Protein 9RGY (pdb70)

Structure (mmCIF, N/CA/C/O backbone):
data_9RGY
#
_entry.id   9RGY
#
_cell.length_a   107.409
_cell.length_b   37.120
_cell.length_c   63.433
_cell.angle_alpha   90.000
_cell.angle_beta   112.620
_cell.angle_gamma   90.000
#
_symmetry.space_group_name_H-M   'C 1 2 1'
#
loop_
_entity.id
_entity.type
_entity.pdbx_description
1 polymer sc-apCC3-CW-0NTT
2 water water
#
loop_
_atom_site.group_PDB
_atom_site.id
_atom_site.type_symbol
_atom_site.label_atom_id
_atom_site.label_alt_id
_atom_site.label_comp_id
_atom_site.label_asym_id
_atom_site.label_entity_id
_atom_site.label_seq_id
_atom_site.pdbx_PDB_ins_code
_atom_site.Cartn_x
_atom_site.Cartn_y
_atom_site.Cartn_z
_atom_site.occupancy
_atom_site.B_iso_or_equiv
_atom_site.auth_seq_id
_atom_site.auth_comp_id
_atom_site.auth_asym_id
_atom_site.auth_atom_id
_atom_site.pdbx_PDB_model_num
ATOM 1 N N . SER A 1 19 ? 20.99000 -4.79100 -9.03900 1.000 26.68785 19 SER A N 1
ATOM 2 C CA . SER A 1 19 ? 20.82600 -3.69600 -8.08700 1.000 20.10207 19 SER A CA 1
ATOM 3 C C . SER A 1 19 ? 19.35500 -3.53500 -7.71900 1.000 16.06496 19 SER A C 1
ATOM 4 O O . SER A 1 19 ? 19.01800 -3.24600 -6.57900 1.000 27.19499 19 SER A O 1
ATOM 11 N N . HIS A 1 20 ? 18.47300 -3.70900 -8.70100 1.000 26.04494 20 HIS A N 1
ATOM 12 C CA . HIS A 1 20 ? 17.04600 -3.55800 -8.44000 1.000 26.95186 20 HIS A CA 1
ATOM 13 C C . HIS A 1 20 ? 16.56900 -4.57800 -7.40900 1.000 29.09226 20 HIS A C 1
ATOM 14 O O . HIS A 1 20 ? 15.86200 -4.23600 -6.45100 1.000 22.10089 20 HIS A O 1
ATOM 28 N N . MET A 1 21 ? 16.94900 -5.84500 -7.59000 1.000 23.82943 21 MET A N 1
ATOM 29 C CA . MET A 1 21 ? 16.59100 -6.87400 -6.61700 1.000 22.19040 21 MET A CA 1
ATOM 30 C C . MET A 1 21 ? 17.21000 -6.56700 -5.25600 1.000 21.20116 21 MET A C 1
ATOM 31 O O . MET A 1 21 ? 16.56100 -6.73300 -4.21400 1.000 20.30552 21 MET A O 1
ATOM 45 N N . MET A 1 22 ? 18.46100 -6.10000 -5.24700 1.000 17.70451 22 MET A N 1
ATOM 46 C CA . MET A 1 22 ? 19.11600 -5.73200 -3.99800 1.000 17.58894 22 MET A CA 1
ATOM 47 C C . MET A 1 22 ? 18.33400 -4.62700 -3.30000 1.000 17.04240 22 MET A C 1
ATOM 48 O O . MET A 1 22 ? 18.02200 -4.72100 -2.10700 1.000 18.37162 22 MET A O 1
ATOM 62 N N . LEU A 1 23 ? 17.96900 -3.58500 -4.04900 1.000 18.66562 23 LEU A N 1
ATOM 63 C CA . LEU A 1 23 ? 17.24300 -2.46500 -3.46000 1.000 20.10275 23 LEU A CA 1
ATOM 64 C C . LEU A 1 23 ? 15.89100 -2.91000 -2.91600 1.000 18.54583 23 LEU A C 1
ATOM 65 O O . LEU A 1 23 ? 15.47200 -2.47200 -1.84200 1.000 19.30410 23 LEU A O 1
ATOM 81 N N . ALA A 1 24 ? 15.18900 -3.77200 -3.64600 1.000 20.88801 24 ALA A N 1
ATOM 82 C CA . ALA A 1 24 ? 13.90000 -4.26400 -3.16600 1.000 22.95731 24 ALA A CA 1
ATOM 83 C C . ALA A 1 24 ? 14.05200 -4.99400 -1.83400 1.000 28.96236 24 ALA A C 1
ATOM 84 O O . ALA A 1 24 ? 13.27100 -4.77800 -0.89800 1.000 16.64716 24 ALA A O 1
ATOM 91 N N . ALA A 1 25 ? 15.07000 -5.85600 -1.72400 1.000 21.20460 25 ALA A N 1
ATOM 92 C CA . ALA A 1 25 ? 15.26300 -6.62500 -0.49700 1.000 18.21516 25 ALA A CA 1
ATOM 93 C C . ALA A 1 25 ? 15.62600 -5.71500 0.66700 1.000 16.39605 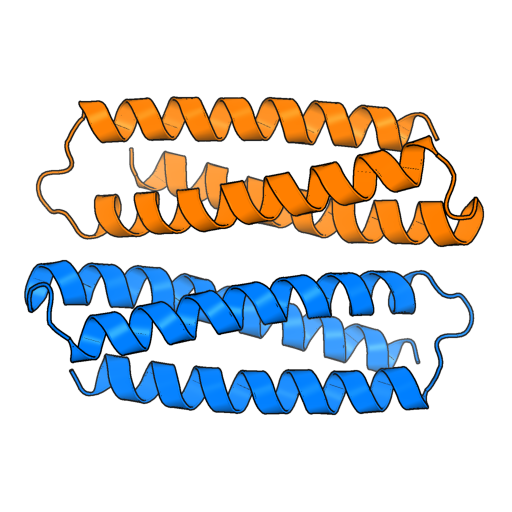25 ALA A C 1
ATOM 94 O O . ALA A 1 25 ? 15.23200 -5.96200 1.81400 1.000 14.70293 25 ALA A O 1
ATOM 101 N N . LEU A 1 26 ? 16.41700 -4.68400 0.39500 1.000 15.29235 26 LEU A N 1
ATOM 102 C CA . LEU A 1 26 ? 16.82000 -3.76700 1.44900 1.000 21.18913 26 LEU A CA 1
ATOM 103 C C . LEU A 1 26 ? 15.63200 -2.97600 1.96300 1.000 17.25363 26 LEU A C 1
ATOM 104 O O . LEU A 1 26 ? 15.49000 -2.78900 3.17500 1.000 13.79830 26 LEU A O 1
ATOM 120 N N . LYS A 1 27 ? 14.76300 -2.52300 1.05000 1.000 15.13143 27 LYS A N 1
ATOM 121 C CA . LYS A 1 27 ? 13.55900 -1.79500 1.43400 1.000 17.26771 27 LYS A CA 1
ATOM 122 C C . LYS A 1 27 ? 12.62200 -2.68000 2.24100 1.000 18.05599 27 LYS A C 1
ATOM 123 O O . LYS A 1 27 ? 12.02400 -2.23600 3.22800 1.000 16.62976 27 LYS A O 1
ATOM 142 N N . GLU A 1 28 ? 12.48300 -3.94200 1.83900 1.000 16.27952 28 GLU A N 1
ATOM 143 C CA . GLU A 1 28 ? 11.66600 -4.87000 2.61000 1.000 18.11105 28 GLU A CA 1
ATOM 144 C C . GLU A 1 28 ? 12.25800 -5.08800 3.99900 1.000 17.04845 28 GLU A C 1
ATOM 145 O O . GLU A 1 28 ? 11.52500 -5.15200 4.99300 1.000 18.49431 28 GLU A O 1
ATOM 157 N N . LYS A 1 29 ? 13.58200 -5.19800 4.09100 1.000 15.73522 29 LYS A N 1
ATOM 158 C CA . LYS A 1 29 ? 14.21500 -5.36100 5.39500 1.000 16.89208 29 LYS A CA 1
ATOM 159 C C . LYS A 1 29 ? 14.01700 -4.12200 6.25600 1.000 17.82179 29 LYS A C 1
ATOM 160 O O . LYS A 1 29 ? 13.67300 -4.23000 7.43800 1.000 19.13299 29 LYS A O 1
ATOM 179 N N . LEU A 1 30 ? 14.24600 -2.94100 5.68000 1.000 16.59967 30 LEU A N 1
ATOM 180 C CA . LEU A 1 30 ? 14.01800 -1.68900 6.38800 1.000 11.25072 30 LEU A CA 1
ATOM 181 C C . LEU A 1 30 ? 12.59700 -1.60100 6.91900 1.000 16.12817 30 LEU A C 1
ATOM 182 O O . LEU A 1 30 ? 12.38000 -1.28700 8.09500 1.000 19.20402 30 LEU A O 1
ATOM 198 N N . ALA A 1 31 ? 11.60700 -1.86400 6.06000 1.000 22.23541 31 ALA A N 1
ATOM 199 C CA . ALA A 1 31 ? 10.21700 -1.79000 6.50700 1.000 21.73599 31 ALA A CA 1
ATOM 200 C C . ALA A 1 31 ? 9.95900 -2.75600 7.65000 1.000 23.26625 31 ALA A C 1
ATOM 201 O O . ALA A 1 31 ? 9.27100 -2.41600 8.61800 1.000 28.28135 31 ALA A O 1
ATOM 208 N N . ALA A 1 32 ? 10.51500 -3.96500 7.55900 1.000 19.29532 32 ALA A N 1
ATOM 209 C CA . ALA A 1 32 ? 10.31400 -4.95400 8.60900 1.000 24.34476 32 ALA A CA 1
ATOM 210 C C . ALA A 1 32 ? 10.88000 -4.47300 9.93700 1.000 25.46640 32 ALA A C 1
ATOM 211 O O . ALA A 1 32 ? 10.24500 -4.64100 10.98400 1.000 23.24362 32 ALA A O 1
ATOM 218 N N . LEU A 1 33 ? 12.07300 -3.87200 9.91600 1.000 20.73274 33 LEU A N 1
ATOM 219 C CA . LEU A 1 33 ? 12.68300 -3.40900 11.15300 1.000 16.05795 33 LEU A CA 1
ATOM 220 C C . LEU A 1 33 ? 11.92000 -2.22800 11.72200 1.000 17.88517 33 LEU A C 1
ATOM 221 O O . LEU A 1 33 ? 11.77300 -2.11100 12.94100 1.000 23.10591 33 LEU A O 1
ATOM 237 N N . LYS A 1 34 ? 11.42500 -1.34700 10.85500 1.000 16.41319 34 LYS A N 1
ATOM 238 C CA . LYS A 1 34 ? 10.61000 -0.23400 11.32100 1.000 21.63523 34 LYS A CA 1
ATOM 239 C C . LYS A 1 34 ? 9.36700 -0.73900 12.05000 1.000 30.22458 34 LYS A C 1
ATOM 240 O O . LYS A 1 34 ? 8.99700 -0.20800 13.10400 1.000 28.13188 34 LYS A O 1
ATOM 259 N N . GLU A 1 35 ? 8.70600 -1.76400 11.50100 1.000 22.46769 35 GLU A N 1
ATOM 260 C CA . GLU A 1 35 ? 7.50800 -2.30000 12.14300 1.000 26.41454 35 GLU A CA 1
ATOM 261 C C . GLU A 1 35 ? 7.85200 -2.92000 13.48800 1.000 26.19278 35 GLU A C 1
ATOM 262 O O . GLU A 1 35 ? 7.11500 -2.75100 14.46800 1.000 29.19392 35 GLU A O 1
ATOM 266 N N . LYS A 1 36 ? 8.97100 -3.64600 13.55200 1.000 24.05152 36 LYS A N 1
ATOM 267 C CA . LYS A 1 36 ? 9.39900 -4.22600 14.81700 1.000 28.06118 36 LYS A CA 1
ATOM 268 C C . LYS A 1 36 ? 9.72500 -3.13500 15.82600 1.000 25.11739 36 LYS A C 1
ATOM 269 O O . LYS A 1 36 ? 9.32000 -3.22400 16.98800 1.000 24.08571 36 LYS A O 1
ATOM 288 N N . LEU A 1 37 ? 10.45700 -2.10400 15.39700 1.000 21.36152 37 LEU A N 1
ATOM 289 C CA . LEU A 1 37 ? 10.75200 -0.95100 16.24500 1.000 23.17499 37 LEU A CA 1
ATOM 290 C C . LEU A 1 37 ? 9.49600 -0.40200 16.91300 1.000 23.87927 37 LEU A C 1
ATOM 291 O O . LEU A 1 37 ? 9.44900 -0.22400 18.13300 1.000 20.99601 37 LEU A O 1
ATOM 307 N N . ALA A 1 38 ? 8.47900 -0.08100 16.11300 1.000 22.02511 38 ALA A N 1
ATOM 308 C CA . ALA A 1 38 ? 7.26700 0.51400 16.67000 1.000 21.99188 38 ALA A CA 1
ATOM 309 C C . ALA A 1 38 ? 6.60100 -0.42500 17.66700 1.000 20.61631 38 ALA A C 1
ATOM 310 O O . ALA A 1 38 ? 6.17000 0.00200 18.74300 1.000 23.21110 38 ALA A O 1
ATOM 317 N N . ALA A 1 39 ? 6.52800 -1.71500 17.33600 1.000 22.60735 39 ALA A N 1
ATOM 318 C CA . ALA A 1 39 ? 5.91000 -2.67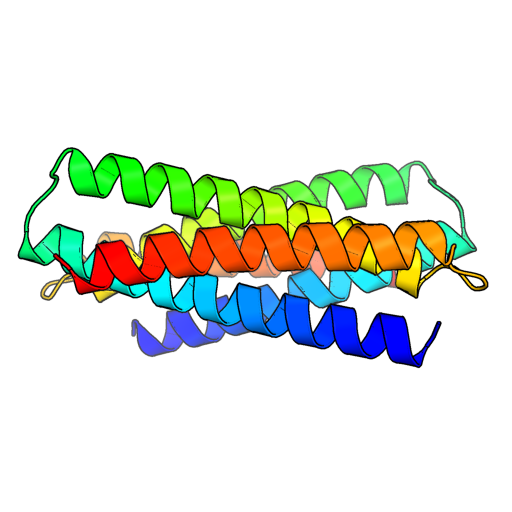300 18.24500 1.000 24.44504 39 ALA A CA 1
ATOM 319 C C . ALA A 1 39 ? 6.63200 -2.70800 19.58500 1.000 25.17376 39 ALA A C 1
ATOM 320 O O . ALA A 1 39 ? 5.99200 -2.80300 20.64100 1.000 26.78420 39 ALA A O 1
ATOM 327 N N . LEU A 1 40 ? 7.96600 -2.63900 19.56400 1.000 20.59656 40 LEU A N 1
ATOM 328 C CA . LEU A 1 40 ? 8.72300 -2.64600 20.81100 1.000 22.58234 40 LEU A CA 1
ATOM 329 C C . LEU A 1 40 ? 8.52900 -1.35900 21.60300 1.000 21.53304 40 LEU A C 1
ATOM 330 O O . LEU A 1 40 ? 8.61200 -1.38400 22.83500 1.000 24.83903 40 LEU A O 1
ATOM 346 N N . LYS A 1 41 ? 8.30100 -0.22800 20.92600 1.000 25.86804 41 LYS A N 1
ATOM 347 C CA . LYS A 1 41 ? 8.02000 1.01800 21.63700 1.000 22.63215 41 LYS A CA 1
ATOM 348 C C . LYS A 1 41 ? 6.75200 0.88500 22.47500 1.000 22.86830 41 LYS A C 1
ATOM 349 O O . LYS A 1 41 ? 6.72000 1.27900 23.64400 1.000 23.36914 41 LYS A O 1
ATOM 368 N N . TYR A 1 42 ? 5.69800 0.31900 21.89000 1.000 24.84294 42 TYR A N 1
ATOM 369 C CA . TYR A 1 42 ? 4.46400 0.13000 22.64600 1.000 22.95148 42 TYR A CA 1
ATOM 370 C C . TYR A 1 42 ? 4.66000 -0.91500 23.73400 1.000 24.97157 42 TYR A C 1
ATOM 371 O O . TYR A 1 42 ? 4.11500 -0.78000 24.83400 1.000 30.33547 42 TYR A O 1
ATOM 389 N N . LYS A 1 43 ? 5.45600 -1.94800 23.47200 1.000 24.66769 43 LYS A N 1
ATOM 390 C CA . LYS A 1 43 ? 5.67500 -2.94000 24.52000 1.000 23.63123 43 LYS A CA 1
ATOM 391 C C . LYS A 1 43 ? 6.47800 -2.34900 25.67500 1.000 20.99804 43 LYS A C 1
ATOM 392 O O . LYS A 1 43 ? 6.21600 -2.65800 26.84200 1.000 22.40424 43 LYS A O 1
ATOM 396 N N . LEU A 1 44 ? 7.46200 -1.50500 25.36800 1.000 22.94816 44 LEU A N 1
ATOM 397 C CA . LEU A 1 44 ? 8.26900 -0.88300 26.41300 1.000 25.32529 44 LEU A CA 1
ATOM 398 C C . LEU A 1 44 ? 7.42000 0.03900 27.28100 1.000 21.59829 44 LEU A C 1
ATOM 399 O O . LEU A 1 44 ? 7.52400 0.02200 28.51400 1.000 21.36306 44 LEU A O 1
ATOM 415 N N . ALA A 1 45 ? 6.57100 0.85100 26.66100 1.000 22.21320 45 ALA A N 1
ATOM 416 C CA . ALA A 1 45 ? 5.74100 1.75400 27.44600 1.000 22.78188 45 ALA A CA 1
ATOM 417 C C . ALA A 1 45 ? 4.79100 0.98400 28.35500 1.000 31.07243 45 ALA A C 1
ATOM 418 O O . ALA A 1 45 ? 4.49700 1.43200 29.47100 1.000 26.61015 45 ALA A O 1
ATOM 425 N N . ALA A 1 46 ? 4.30500 -0.17100 27.89400 1.000 22.88938 46 ALA A N 1
ATOM 426 C CA . ALA A 1 46 ? 3.44900 -1.00400 28.72700 1.000 27.74585 46 ALA A CA 1
ATOM 427 C C . ALA A 1 46 ? 4.22800 -1.57000 29.90200 1.000 24.31955 46 ALA A C 1
ATOM 428 O O . ALA A 1 46 ? 3.70500 -1.64900 31.01500 1.000 25.53567 46 ALA A O 1
ATOM 435 N N . LEU A 1 47 ? 5.49000 -1.94400 29.68100 1.000 24.49279 47 LEU A N 1
ATOM 436 C CA . LEU A 1 47 ? 6.30100 -2.45100 30.78200 1.000 23.68777 47 LEU A CA 1
ATOM 437 C C . LEU A 1 47 ? 6.61600 -1.36300 31.79100 1.000 24.34908 47 LEU A C 1
ATOM 438 O O . LEU A 1 47 ? 6.68700 -1.64300 32.98900 1.000 25.32750 47 LEU A O 1
ATOM 454 N N . LYS A 1 48 ? 6.78500 -0.12000 31.32900 1.000 27.72512 48 LYS A N 1
ATOM 455 C CA . LYS A 1 48 ? 7.01800 0.99100 32.24600 1.000 31.77796 48 LYS A CA 1
ATOM 456 C C . LYS A 1 48 ? 5.82800 1.20000 33.17300 1.000 32.84939 48 LYS A C 1
ATOM 457 O O . LYS A 1 48 ? 5.99400 1.49100 34.36500 1.000 31.34095 48 LYS A O 1
ATOM 476 N N . GLU A 1 49 ? 4.61800 1.04100 32.65400 1.000 26.52749 49 GLU A N 1
ATOM 477 C CA . GLU A 1 49 ? 3.44100 1.19100 33.49600 1.000 28.48821 49 GLU A CA 1
ATOM 478 C C . GLU A 1 49 ? 3.20500 -0.01000 34.40100 1.000 35.59083 49 GLU A C 1
ATOM 479 O O . GLU A 1 49 ? 2.56900 0.14000 35.44500 1.000 38.49932 49 GLU A O 1
ATOM 491 N N . LYS A 1 50 ? 3.69500 -1.19100 34.03200 1.000 32.97872 50 LYS A N 1
ATOM 492 C CA . LYS A 1 50 ? 3.54600 -2.37500 34.86700 1.000 30.13077 50 LYS A CA 1
ATOM 493 C C . LYS A 1 50 ? 4.63700 -2.46900 35.91700 1.000 29.17596 50 LYS A C 1
ATOM 494 O O . LYS A 1 50 ? 4.34900 -2.76400 37.07600 1.000 33.86292 50 LYS A O 1
ATOM 513 N N . LEU A 1 51 ? 5.88800 -2.22100 35.53700 1.000 28.17473 51 LEU A N 1
ATOM 514 C CA . LEU A 1 51 ? 7.02400 -2.40100 36.43200 1.000 28.36656 51 LEU A CA 1
ATOM 515 C C . LEU A 1 51 ? 7.50800 -1.10500 37.07100 1.000 34.78579 51 LEU A C 1
ATOM 516 O O . LEU A 1 51 ? 8.30600 -1.15100 38.01300 1.000 37.25091 51 LEU A O 1
ATOM 532 N N . GLY A 1 52 ? 7.05400 0.03200 36.59700 1.000 28.73646 52 GLY A N 1
ATOM 533 C CA . GLY A 1 52 ? 7.57600 1.28700 37.08400 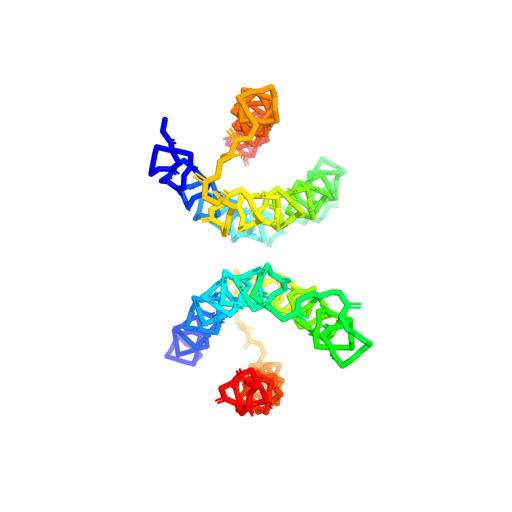1.000 33.68335 52 GLY A CA 1
ATOM 534 C C . GLY A 1 52 ? 8.72000 1.79900 36.23100 1.000 32.78849 52 GLY A C 1
ATOM 535 O O . GLY A 1 52 ? 9.07300 1.23300 35.19300 1.000 33.23675 52 GLY A O 1
ATOM 539 N N . LEU A 1 53 ? 9.32200 2.89000 36.70500 1.000 31.40095 53 LEU A N 1
ATOM 540 C CA . LEU A 1 53 ? 10.37800 3.60000 35.98300 1.000 27.46015 53 LEU A CA 1
ATOM 541 C C . LEU A 1 53 ? 11.74700 3.09800 36.45100 1.000 27.43968 53 LEU A C 1
ATOM 542 O O . LEU A 1 53 ? 12.48900 3.76700 37.16400 1.000 35.17713 53 LEU A O 1
ATOM 558 N N . THR A 1 54 ? 12.07400 1.89600 36.03200 1.000 30.09391 54 THR A N 1
ATOM 559 C CA . THR A 1 54 ? 13.29300 1.24700 36.48400 1.000 26.82243 54 THR A CA 1
ATOM 560 C C . THR A 1 54 ? 14.49100 1.66300 35.63500 1.000 26.30779 54 THR A C 1
ATOM 561 O O . THR A 1 54 ? 14.34700 1.99800 34.45500 1.000 24.63123 54 THR A O 1
ATOM 572 N N . PRO A 1 55 ? 15.69200 1.65300 36.21000 1.000 42.28210 55 PRO A N 1
ATOM 573 C CA . PRO A 1 55 ? 16.86900 2.01400 35.40200 1.000 30.61996 55 PRO A CA 1
ATOM 574 C C . PRO A 1 55 ? 17.10700 1.05900 34.24700 1.000 29.31079 55 PRO A C 1
ATOM 575 O O . PRO A 1 55 ? 17.57200 1.48800 33.18100 1.000 27.94633 55 PRO A O 1
ATOM 586 N N . GLU A 1 56 ? 16.79300 -0.22800 34.41300 1.000 29.12632 56 GLU A N 1
ATOM 587 C CA . GLU A 1 56 ? 16.90900 -1.14700 33.29100 1.000 29.19533 56 GLU A CA 1
ATOM 588 C C . GLU A 1 56 ? 16.05800 -0.67000 32.12100 1.000 28.63610 56 GLU A C 1
ATOM 589 O O . GLU A 1 56 ? 16.49900 -0.69500 30.96700 1.000 25.18901 56 GLU A O 1
ATOM 601 N N . LEU A 1 57 ? 14.82100 -0.24400 32.40400 1.000 22.31510 57 LEU A N 1
ATOM 602 C CA . LEU A 1 57 ? 13.93600 0.17700 31.32600 1.000 21.86134 57 LEU A CA 1
ATOM 603 C C . LEU A 1 57 ? 14.44900 1.45700 30.69000 1.000 23.72650 57 LEU A C 1
ATOM 604 O O . LEU A 1 57 ? 14.35100 1.62900 29.47300 1.000 21.12726 57 LEU A O 1
ATOM 620 N N . ALA A 1 58 ? 15.03400 2.34800 31.49500 1.000 21.88615 58 ALA A N 1
ATOM 621 C CA . ALA A 1 58 ? 15.61600 3.56200 30.93400 1.000 24.80474 58 ALA A CA 1
ATOM 622 C C . ALA A 1 58 ? 16.69700 3.23000 29.91300 1.000 21.13122 58 ALA A C 1
ATOM 623 O O . ALA A 1 58 ? 16.79200 3.87800 28.86600 1.000 21.85815 58 ALA A O 1
ATOM 630 N N . ALA A 1 59 ? 17.53200 2.23200 30.20700 1.000 22.28313 59 ALA A N 1
ATOM 631 C CA . ALA A 1 59 ? 18.59600 1.86700 29.27900 1.000 21.30754 59 ALA A CA 1
ATOM 632 C C . ALA A 1 59 ? 18.02900 1.26100 28.00500 1.000 29.24138 59 ALA A C 1
ATOM 633 O O . ALA A 1 59 ? 18.56100 1.48600 26.91400 1.000 23.94276 59 ALA A O 1
ATOM 640 N N . LEU A 1 60 ? 16.97200 0.46100 28.12700 1.000 26.19593 60 LEU A N 1
ATOM 641 C CA . LEU A 1 60 ? 16.32900 -0.08700 26.93900 1.000 23.52988 60 LEU A CA 1
ATOM 642 C C . LEU A 1 60 ? 15.65000 1.00800 26.12200 1.000 22.88558 60 LEU A C 1
ATOM 643 O O . LEU A 1 60 ? 15.65300 0.96600 24.88700 1.000 26.13078 60 LEU A O 1
ATOM 659 N N . GLU A 1 61 ? 15.03700 1.98300 26.79000 1.000 18.73744 61 GLU A N 1
ATOM 660 C CA . GLU A 1 61 ? 14.42000 3.08800 26.06600 1.000 17.61975 61 GLU A CA 1
ATOM 661 C C . GLU A 1 61 ? 15.46400 3.91200 25.32200 1.000 20.71421 61 GLU A C 1
ATOM 662 O O . GLU A 1 61 ? 15.24600 4.29200 24.16700 1.000 18.19089 61 GLU A O 1
ATOM 674 N N . LYS A 1 62 ? 16.60000 4.18500 25.97000 1.000 19.80404 62 LYS A N 1
ATOM 675 C CA . LYS A 1 62 ? 17.72300 4.85000 25.31200 1.000 19.34128 62 LYS A CA 1
ATOM 676 C C . LYS A 1 62 ? 18.14400 4.08700 24.06600 1.000 23.61973 62 LYS A C 1
ATOM 677 O O . LYS A 1 62 ? 18.34400 4.66900 22.99300 1.000 18.22467 62 LYS A O 1
ATOM 696 N N . GLU A 1 63 ? 18.26900 2.76900 24.18600 1.000 21.73530 63 GLU A N 1
ATOM 697 C CA . GLU A 1 63 ? 18.69900 1.98600 23.03700 1.000 21.52796 63 GLU A CA 1
ATOM 698 C C . GLU A 1 63 ? 17.65600 2.02100 21.92800 1.000 18.60718 63 GLU A C 1
ATOM 699 O O . GLU A 1 63 ? 17.99800 2.20500 20.75300 1.000 21.07252 63 GLU A O 1
ATOM 711 N N . LEU A 1 64 ? 16.38100 1.81600 22.26800 1.000 17.38873 64 LEU A N 1
ATOM 712 C CA . LEU A 1 64 ? 15.34300 1.89200 21.24100 1.000 17.60634 64 LEU A CA 1
ATOM 713 C C . LEU A 1 64 ? 15.37400 3.22900 20.50800 1.000 18.68501 64 LEU A C 1
ATOM 714 O O . LEU A 1 64 ? 15.22600 3.27600 19.28200 1.000 23.55305 64 LEU A O 1
ATOM 730 N N . ALA A 1 65 ? 15.52000 4.32700 21.24500 1.000 17.45980 65 ALA A N 1
ATOM 731 C CA . ALA A 1 65 ? 15.56600 5.64000 20.61300 1.000 19.73999 65 ALA A CA 1
ATOM 732 C C . ALA A 1 65 ? 16.75400 5.76900 19.66000 1.000 19.82601 65 ALA A C 1
ATOM 733 O O . ALA A 1 65 ? 16.61100 6.28600 18.54600 1.000 19.42949 65 ALA A O 1
ATOM 740 N N . ALA A 1 66 ? 17.94100 5.32000 20.08300 1.000 20.29701 66 ALA A N 1
ATOM 741 C CA . ALA A 1 66 ? 19.09900 5.36800 19.19400 1.000 19.84437 66 ALA A CA 1
ATOM 742 C C . ALA A 1 66 ? 18.86400 4.54200 17.93400 1.000 22.93203 66 ALA A C 1
ATOM 743 O O . ALA A 1 66 ? 19.20900 4.97500 16.82700 1.000 20.07007 66 ALA A O 1
ATOM 750 N N . LEU A 1 67 ? 18.31000 3.33200 18.08400 1.000 19.62335 67 LEU A N 1
ATOM 751 C CA . LEU A 1 67 ? 18.08000 2.48500 16.91600 1.000 19.22994 67 LEU A CA 1
ATOM 752 C C . LEU A 1 67 ? 17.03000 3.10200 16.01700 1.000 18.82907 67 LEU A C 1
ATOM 753 O O . LEU A 1 67 ? 17.10100 2.97600 14.79300 1.000 18.87567 67 LEU A O 1
ATOM 769 N N . GLU A 1 68 ? 16.05300 3.79200 16.60000 1.000 19.09255 68 GLU A N 1
ATOM 770 C CA . GLU A 1 68 ? 15.10500 4.52900 15.77700 1.000 14.77367 68 GLU A CA 1
ATOM 771 C C . GLU A 1 68 ? 15.80500 5.62700 14.96900 1.000 16.84637 68 GLU A C 1
ATOM 772 O O . GLU A 1 68 ? 15.53200 5.79700 13.77400 1.000 16.04955 68 GLU A O 1
ATOM 784 N N . LYS A 1 69 ? 16.69700 6.39100 15.60800 1.000 20.21752 69 LYS A N 1
ATOM 785 C CA . LYS A 1 69 ? 17.46100 7.41600 14.89600 1.000 21.27473 69 LYS A CA 1
ATOM 786 C C . LYS A 1 69 ? 18.29000 6.79500 13.77200 1.000 17.50478 69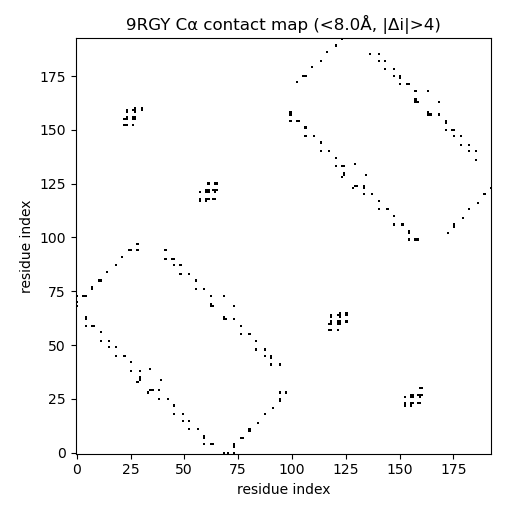 LYS A C 1
ATOM 787 O O . LYS A 1 69 ? 18.37700 7.34800 12.66700 1.000 15.14404 69 LYS A O 1
ATOM 806 N N . GLU A 1 70 ? 18.91200 5.64400 14.03300 1.000 17.97539 70 GLU A N 1
ATOM 807 C CA . GLU A 1 70 ? 19.73600 5.02000 13.00000 1.000 22.15687 70 GLU A CA 1
ATOM 808 C C . GLU A 1 70 ? 18.89600 4.53200 11.82400 1.000 19.90586 70 GLU A C 1
ATOM 809 O O . GLU A 1 70 ? 19.27100 4.74300 10.66500 1.000 21.56286 70 GLU A O 1
ATOM 821 N N . LEU A 1 71 ? 17.77600 3.85300 12.08600 1.000 15.55926 71 LEU A N 1
ATOM 822 C CA . LEU A 1 71 ? 16.90300 3.43400 10.99000 1.000 16.28341 71 LEU A CA 1
ATOM 823 C C . LEU A 1 71 ? 16.46600 4.62500 10.12900 1.000 16.55622 71 LEU A C 1
ATOM 824 O O . LEU A 1 71 ? 16.41000 4.52600 8.90000 1.000 16.69693 71 LEU A O 1
ATOM 840 N N . ALA A 1 72 ? 16.11100 5.74800 10.74600 1.000 15.66114 72 ALA A N 1
ATOM 841 C CA . ALA A 1 72 ? 15.74500 6.91700 9.94600 1.000 18.89500 72 ALA A CA 1
ATOM 842 C C . ALA A 1 72 ? 16.89300 7.36100 9.03800 1.000 16.26114 72 ALA A C 1
ATOM 843 O O . ALA A 1 72 ? 16.67900 7.75800 7.88200 1.000 14.63285 72 ALA A O 1
ATOM 850 N N . ALA A 1 73 ? 18.11700 7.31100 9.55100 1.000 15.51378 73 ALA A N 1
ATOM 851 C CA . ALA A 1 73 ? 19.26000 7.74200 8.76600 1.000 16.61875 73 ALA A CA 1
ATOM 852 C C . ALA A 1 73 ? 19.53500 6.75900 7.64800 1.000 18.96788 73 ALA A C 1
ATOM 853 O O . ALA A 1 73 ? 19.82700 7.16600 6.51800 1.000 14.84997 73 ALA A O 1
ATOM 860 N N . LEU A 1 74 ? 19.40500 5.45700 7.93800 1.000 14.95711 74 LEU A N 1
ATOM 861 C CA . LEU A 1 74 ? 19.58700 4.44500 6.91000 1.000 11.72026 74 LEU A CA 1
ATOM 862 C C . LEU A 1 74 ? 18.51600 4.54500 5.84200 1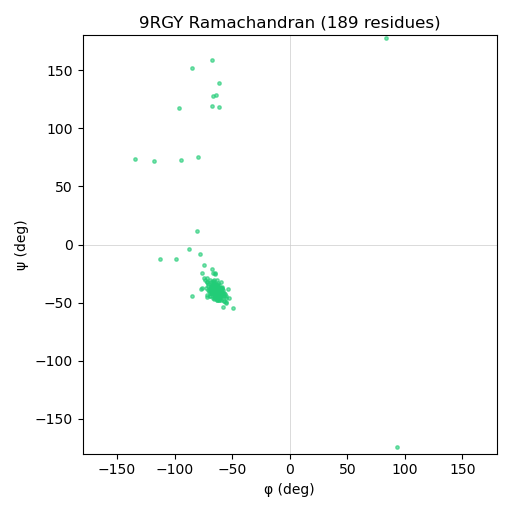.000 12.98927 74 LEU A C 1
ATOM 863 O O . LEU A 1 74 ? 18.78800 4.27900 4.66700 1.000 15.92412 74 LEU A O 1
ATOM 879 N N . GLU A 1 75 ? 17.29500 4.92700 6.21600 1.000 16.64715 75 GLU A N 1
ATOM 880 C CA . GLU A 1 75 ? 16.25900 5.10500 5.20400 1.000 11.22696 75 GLU A CA 1
ATOM 881 C C . GLU A 1 75 ? 16.57000 6.26800 4.26300 1.000 15.22746 75 GLU A C 1
ATOM 882 O O . GLU A 1 75 ? 16.26400 6.19300 3.06900 1.000 13.91678 75 GLU A O 1
ATOM 894 N N . TRP A 1 76 ? 17.12900 7.37500 4.77500 1.000 13.81165 76 TRP A N 1
ATOM 895 C CA . TRP A 1 76 ? 17.61400 8.43000 3.88200 1.000 16.82118 76 TRP A CA 1
ATOM 896 C C . TRP A 1 76 ? 18.66400 7.89000 2.90600 1.000 14.31822 76 TRP A C 1
ATOM 897 O O . TRP A 1 76 ? 18.66300 8.22200 1.71400 1.000 13.91564 76 TRP A O 1
ATOM 918 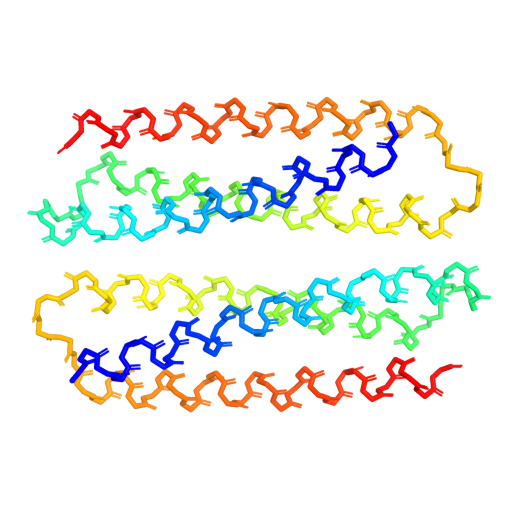N N . GLU A 1 77 ? 19.56600 7.04200 3.39900 1.000 13.21290 77 GLU A N 1
ATOM 919 C CA . GLU A 1 77 ? 20.57700 6.43100 2.53500 1.000 16.10320 77 GLU A CA 1
ATOM 920 C C . GLU A 1 77 ? 19.94200 5.56400 1.45600 1.000 13.93638 77 GLU A C 1
ATOM 921 O O . GLU A 1 77 ? 20.35900 5.59400 0.28600 1.000 12.65377 77 GLU A O 1
ATOM 933 N N . LEU A 1 78 ? 18.95500 4.74800 1.84300 1.000 17.89469 78 LEU A N 1
ATOM 934 C CA . LEU A 1 78 ? 18.28400 3.89700 0.86900 1.000 18.15523 78 LEU A CA 1
ATOM 935 C C . LEU A 1 78 ? 17.54200 4.74800 -0.14800 1.000 18.08792 78 LEU A C 1
ATOM 936 O O . LEU A 1 78 ? 17.53700 4.43700 -1.34500 1.000 16.52118 78 LEU A O 1
ATOM 952 N N . ALA A 1 79 ? 16.91600 5.83700 0.30900 1.000 13.25615 79 ALA A N 1
ATOM 953 C CA . ALA A 1 79 ? 16.22900 6.74500 -0.60400 1.000 10.78118 79 ALA A CA 1
ATOM 954 C C . ALA A 1 79 ? 17.17900 7.27500 -1.67200 1.000 12.32653 79 ALA A C 1
ATOM 955 O O . ALA A 1 79 ? 16.82900 7.32200 -2.85900 1.000 14.46375 79 ALA A O 1
ATOM 962 N N . ALA A 1 80 ? 18.40600 7.62300 -1.28400 1.000 14.16048 80 ALA A N 1
ATOM 963 C CA . ALA A 1 80 ? 19.38000 8.09200 -2.26400 1.000 13.21969 80 ALA A CA 1
ATOM 964 C C . ALA A 1 80 ? 19.76900 6.99600 -3.24400 1.000 13.88917 80 ALA A C 1
ATOM 965 O O . ALA A 1 80 ? 19.87200 7.23500 -4.45100 1.000 16.20200 80 ALA A O 1
ATOM 972 N N . LEU A 1 81 ? 20.02800 5.79800 -2.74500 1.000 14.61296 81 LEU A N 1
ATOM 973 C CA . LEU A 1 81 ? 20.40400 4.70900 -3.63000 1.000 10.87156 81 LEU A CA 1
ATOM 974 C C . LEU A 1 81 ? 19.26800 4.35200 -4.58600 1.000 13.78552 81 LEU A C 1
ATOM 975 O O . LEU A 1 81 ? 19.51200 4.04100 -5.75700 1.000 19.75374 81 LEU A O 1
ATOM 991 N N . GLU A 1 82 ? 18.01900 4.35000 -4.10500 1.000 16.23196 82 GLU A N 1
ATOM 992 C CA . GLU A 1 82 ? 16.90500 4.04100 -4.99700 1.000 18.46991 82 GLU A CA 1
ATOM 993 C C . GLU A 1 82 ? 16.76500 5.09400 -6.08400 1.000 20.60439 82 GLU A C 1
ATOM 994 O O . GLU A 1 82 ? 16.35500 4.77800 -7.20800 1.000 20.52959 82 GLU A O 1
ATOM 1006 N N . ALA A 1 83 ? 17.07300 6.35300 -5.75800 1.000 18.02491 83 ALA A N 1
ATOM 1007 C CA . ALA A 1 83 ? 16.98800 7.43500 -6.73200 1.000 19.80326 83 ALA A CA 1
ATOM 1008 C C . ALA A 1 83 ? 18.12900 7.38900 -7.73900 1.000 19.70170 83 ALA A C 1
ATOM 1009 O O . ALA A 1 83 ? 17.98100 7.88200 -8.86300 1.000 23.30261 83 ALA A O 1
ATOM 1016 N N . ASP A 1 84 ? 19.27500 6.85700 -7.34600 1.000 19.35839 84 ASP A N 1
ATOM 1017 C CA . ASP A 1 84 ? 20.42700 6.80300 -8.23300 1.000 17.24612 84 ASP A CA 1
ATOM 1018 C C . ASP A 1 84 ? 20.13800 5.86800 -9.40400 1.000 21.88838 84 ASP A C 1
ATOM 1019 O O . ASP A 1 84 ? 19.71900 4.72600 -9.19400 1.000 21.79355 84 ASP A O 1
ATOM 1028 N N . PRO A 1 85 ? 20.32800 6.32400 -10.64300 1.000 25.56184 85 PRO A N 1
ATOM 1029 C CA . PRO A 1 85 ? 20.13500 5.40500 -11.77800 1.000 25.87785 85 PRO A CA 1
ATOM 1030 C C . PRO A 1 85 ? 21.17200 4.28500 -11.83900 1.000 37.49153 85 PRO A C 1
ATOM 1031 O O . PRO A 1 85 ? 20.91100 3.26200 -12.48500 1.000 28.72412 85 PRO A O 1
ATOM 1042 N N . ASN A 1 86 ? 22.34000 4.44600 -11.21200 1.000 24.20602 86 ASN A N 1
ATOM 1043 C CA . ASN A 1 86 ? 23.38100 3.41700 -11.18000 1.000 30.08772 86 ASN A CA 1
ATOM 1044 C C . ASN A 1 86 ? 23.88700 3.30900 -9.74800 1.000 27.01242 86 ASN A C 1
ATOM 1045 O O . ASN A 1 86 ? 24.99600 3.75600 -9.42700 1.000 29.31952 86 ASN A O 1
ATOM 1056 N N . PRO A 1 87 ? 23.09300 2.72400 -8.85100 1.000 22.87836 87 PRO A N 1
ATOM 1057 C CA . PRO A 1 87 ? 23.51200 2.64800 -7.44400 1.000 19.31374 87 PRO A CA 1
ATOM 1058 C C . PRO A 1 87 ? 24.79900 1.85800 -7.26600 1.000 27.74307 87 PRO A C 1
ATOM 1059 O O . PRO A 1 87 ? 24.99100 0.80400 -7.87100 1.000 23.48339 87 PRO A O 1
ATOM 1070 N N . ASP A 1 88 ? 25.66300 2.35300 -6.39300 1.000 20.97072 88 ASP A N 1
ATOM 1071 C CA . ASP A 1 88 ? 26.95400 1.71200 -6.16800 1.000 21.33282 88 ASP A CA 1
ATOM 1072 C C . ASP A 1 88 ? 26.78600 0.35000 -5.50500 1.000 14.97208 88 ASP A C 1
ATOM 1073 O O . ASP A 1 88 ? 26.24700 0.26400 -4.39400 1.000 20.54050 88 ASP A O 1
ATOM 1082 N N . PRO A 1 89 ? 27.22300 -0.73400 -6.13000 1.000 17.13470 89 PRO A N 1
ATOM 1083 C CA . PRO A 1 89 ? 26.99600 -2.04100 -5.49700 1.000 19.59103 89 PRO A CA 1
ATOM 1084 C C . PRO A 1 89 ? 27.67000 -2.16200 -4.13800 1.000 17.20035 89 PRO A C 1
ATOM 1085 O O . PRO A 1 89 ? 27.12300 -2.79700 -3.23000 1.000 19.10751 89 PRO A O 1
ATOM 1096 N N . ALA A 1 90 ? 28.84300 -1.55700 -3.96000 1.000 17.80103 90 ALA A N 1
ATOM 1097 C CA . ALA A 1 90 ? 29.50100 -1.65500 -2.66100 1.000 19.96167 90 ALA A CA 1
ATOM 1098 C C . ALA A 1 90 ? 28.71600 -0.90600 -1.58700 1.000 18.00990 90 ALA A C 1
ATOM 1099 O O . ALA A 1 90 ? 28.66700 -1.34000 -0.43000 1.000 19.16119 90 ALA A O 1
ATOM 1106 N N . LYS A 1 91 ? 28.10200 0.22300 -1.94900 1.000 15.26736 91 LYS A N 1
ATOM 1107 C CA . LYS A 1 91 ? 27.24400 0.94100 -1.00800 1.000 14.62400 91 LYS A CA 1
ATOM 1108 C C . LYS A 1 91 ? 25.98800 0.14200 -0.67100 1.000 13.90804 91 LYS A C 1
ATOM 1109 O O . LYS A 1 91 ? 25.51400 0.16500 0.47300 1.000 16.41570 91 LYS A O 1
ATOM 1128 N N . LEU A 1 92 ? 25.43900 -0.57200 -1.65100 1.000 16.69549 92 LEU A N 1
ATOM 1129 C CA . LEU A 1 92 ? 24.31700 -1.46700 -1.38400 1.000 16.14977 92 LEU A CA 1
ATOM 1130 C C . LEU A 1 92 ? 24.71100 -2.59500 -0.43500 1.000 21.49205 92 LEU A C 1
ATOM 1131 O O . LEU A 1 92 ? 23.98200 -2.90200 0.51300 1.000 18.03136 92 LEU A O 1
ATOM 1147 N N . ALA A 1 93 ? 25.84900 -3.25000 -0.69400 1.000 18.33357 93 ALA A N 1
ATOM 1148 C CA . ALA A 1 93 ? 26.29800 -4.32300 0.19100 1.000 16.54238 93 ALA A CA 1
ATOM 1149 C C . ALA A 1 93 ? 26.58000 -3.80100 1.59800 1.000 23.35981 93 ALA A C 1
ATOM 1150 O O . ALA A 1 93 ? 26.32700 -4.49500 2.59200 1.000 18.24728 93 ALA A O 1
ATOM 1157 N N . ALA A 1 94 ? 27.10600 -2.57800 1.70600 1.000 14.89566 94 ALA A N 1
ATOM 1158 C CA . ALA A 1 94 ? 27.40300 -2.03300 3.02600 1.000 18.22097 94 ALA A CA 1
ATOM 1159 C C . ALA A 1 94 ? 26.12800 -1.67800 3.77900 1.000 18.72429 94 ALA A C 1
ATOM 1160 O O . ALA A 1 94 ? 26.08400 -1.80200 5.00700 1.000 15.37337 94 ALA A O 1
ATOM 1167 N N . LEU A 1 95 ? 25.08400 -1.26500 3.05600 1.000 15.42154 95 LEU A N 1
ATOM 1168 C CA . LEU A 1 95 ? 23.79000 -1.01200 3.67400 1.000 18.75085 95 LEU A CA 1
ATOM 1169 C C . LEU A 1 95 ? 23.17400 -2.29100 4.20700 1.000 18.41051 95 LEU A C 1
ATOM 1170 O O . LEU A 1 95 ? 22.59900 -2.28700 5.29600 1.000 19.24691 95 LEU A O 1
ATOM 1186 N N . GLU A 1 96 ? 23.24700 -3.38600 3.43800 1.000 18.82984 96 GLU A N 1
ATOM 1187 C CA . GLU A 1 96 ? 22.80100 -4.68500 3.94400 1.000 11.93294 96 GLU A CA 1
ATOM 1188 C C . GLU A 1 96 ? 23.45900 -5.02100 5.27400 1.000 21.03593 96 GLU A C 1
ATOM 1189 O O . GLU A 1 96 ? 22.78800 -5.44900 6.21800 1.000 18.88303 96 GLU A O 1
ATOM 1201 N N . LYS A 1 97 ? 24.77900 -4.82900 5.36800 1.000 14.10037 97 LYS A N 1
ATOM 1202 C CA . LYS A 1 97 ? 25.48500 -5.11100 6.61400 1.000 15.86239 97 LYS A CA 1
ATOM 1203 C C . LYS A 1 97 ? 25.02300 -4.20500 7.75300 1.000 13.92159 97 LYS A C 1
ATOM 1204 O O . LYS A 1 97 ? 24.85700 -4.66600 8.89000 1.000 15.96275 97 LYS A O 1
ATOM 1223 N N . LYS A 1 98 ? 24.80800 -2.91200 7.48900 1.000 16.82501 98 LYS A N 1
ATOM 1224 C CA . LYS A 1 98 ? 24.33100 -2.04400 8.55600 1.000 21.99350 98 LYS A CA 1
ATOM 1225 C C . LYS A 1 98 ? 22.94000 -2.45300 9.02600 1.000 18.40625 98 LYS A C 1
ATOM 1226 O O . LYS A 1 98 ? 22.63800 -2.40200 10.22500 1.000 17.68970 98 LYS A O 1
ATOM 1245 N N . LEU A 1 99 ? 22.05000 -2.78400 8.09000 1.000 13.54217 99 LEU A N 1
ATOM 1246 C CA . LEU A 1 99 ? 20.70800 -3.20300 8.48700 1.000 14.29281 99 LEU A CA 1
ATOM 1247 C C . LEU A 1 99 ? 20.75300 -4.52000 9.25100 1.000 18.43164 99 LEU A C 1
ATOM 1248 O O . LEU A 1 99 ? 20.01500 -4.70400 10.22400 1.000 17.17950 99 LEU A O 1
ATOM 1264 N N . ALA A 1 100 ? 21.63300 -5.44000 8.84100 1.000 18.43372 100 ALA A N 1
ATOM 1265 C CA . ALA A 1 100 ? 21.78500 -6.69400 9.57400 1.000 21.29190 100 ALA A CA 1
ATOM 1266 C C . ALA A 1 100 ? 22.29200 -6.43900 10.98800 1.000 29.93290 100 ALA A C 1
ATOM 1267 O O . ALA A 1 100 ? 21.84600 -7.08700 11.94500 1.000 20.52020 100 ALA A O 1
ATOM 1274 N N . ALA A 1 101 ? 23.21900 -5.48900 11.13900 1.000 22.28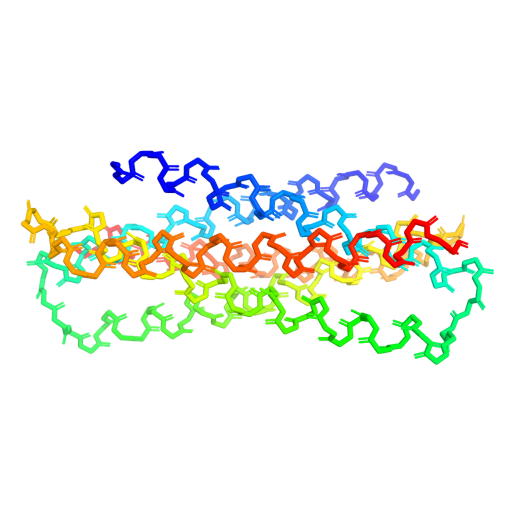162 101 ALA A N 1
ATOM 1275 C CA . ALA A 1 101 ? 23.74200 -5.17100 12.46400 1.000 22.77400 101 ALA A CA 1
ATOM 1276 C C . ALA A 1 101 ? 22.66300 -4.54600 13.33700 1.000 19.02682 101 ALA A C 1
ATOM 1277 O O . ALA A 1 101 ? 22.55400 -4.86100 14.53000 1.000 16.97980 101 ALA A O 1
ATOM 1284 N N . LEU A 1 102 ? 21.86400 -3.65400 12.75300 1.000 20.12195 102 LEU A N 1
ATOM 1285 C CA . LEU A 1 102 ? 20.74500 -3.05900 13.46900 1.000 18.10300 102 LEU A CA 1
ATOM 1286 C C . LEU A 1 102 ? 19.73500 -4.12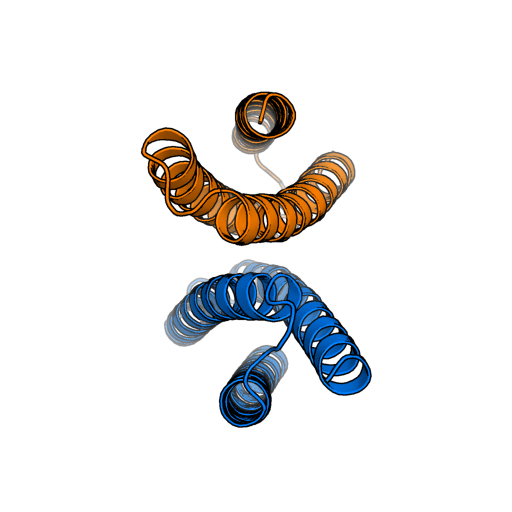000 13.86800 1.000 14.84111 102 LEU A C 1
ATOM 1287 O O . LEU A 1 102 ? 19.23400 -4.11900 14.99400 1.000 19.94258 102 LEU A O 1
ATOM 1303 N N . GLU A 1 103 ? 19.42600 -5.04200 12.96100 1.000 18.72961 103 GLU A N 1
ATOM 1304 C CA . GLU A 1 103 ? 18.48900 -6.10200 13.31300 1.000 17.88018 103 GLU A CA 1
ATOM 1305 C C . GLU A 1 103 ? 18.98200 -6.90500 14.51100 1.000 19.86728 103 GLU A C 1
ATOM 1306 O O . GLU A 1 103 ? 18.19100 -7.27900 15.38400 1.000 19.12896 103 GLU A O 1
ATOM 1318 N N . LYS A 1 104 ? 20.29100 -7.16000 14.58400 1.000 22.41258 104 LYS A N 1
ATOM 1319 C CA . LYS A 1 104 ? 20.83400 -7.91300 15.71000 1.000 22.99600 104 LYS A CA 1
ATOM 1320 C C . LYS A 1 104 ? 20.63700 -7.15700 17.01100 1.000 15.96655 104 LYS A C 1
ATOM 1321 O O . LYS A 1 104 ? 20.30800 -7.75000 18.04600 1.000 17.81869 104 LYS A O 1
ATOM 1325 N N . LYS A 1 105 ? 20.84700 -5.83800 16.98100 1.000 17.39306 105 LYS A N 1
ATOM 1326 C CA . LYS A 1 105 ? 20.62300 -5.02900 18.17000 1.000 21.01900 105 LYS A CA 1
ATOM 1327 C C . LYS A 1 105 ? 19.14600 -4.99400 18.54000 1.000 18.99596 105 LYS A C 1
ATOM 1328 O O . LYS A 1 105 ? 18.79200 -5.10100 19.71900 1.000 23.16025 105 LYS A O 1
ATOM 1338 N N . LEU A 1 106 ? 18.26700 -4.85700 17.55200 1.000 13.78797 106 LEU A N 1
ATOM 1339 C CA . LEU A 1 106 ? 16.83800 -4.88800 17.84100 1.000 14.75595 106 LEU A CA 1
ATOM 1340 C C . LEU A 1 106 ? 16.40700 -6.22900 18.42700 1.000 20.30774 106 LEU A C 1
ATOM 1341 O O . LEU A 1 106 ? 15.53900 -6.27400 19.30700 1.000 21.85594 106 LEU A O 1
ATOM 1357 N N . ALA A 1 107 ? 16.97300 -7.33400 17.92200 1.000 15.48673 107 ALA A N 1
ATOM 1358 C CA . ALA A 1 107 ? 16.68600 -8.64400 18.49400 1.000 17.86337 107 ALA A CA 1
ATOM 1359 C C . ALA A 1 107 ? 17.14200 -8.71900 19.94000 1.000 16.82670 107 ALA A C 1
ATOM 1360 O O . ALA A 1 107 ? 16.43400 -9.26200 20.79300 1.000 19.25208 107 ALA A O 1
ATOM 1367 N N . ALA A 1 108 ? 18.34200 -8.22600 20.22900 1.000 21.26244 108 ALA A N 1
ATOM 1368 C CA . ALA A 1 108 ? 18.82500 -8.21400 21.60400 1.000 20.06688 108 ALA A CA 1
ATOM 1369 C C . ALA A 1 108 ? 17.98200 -7.34600 22.52800 1.000 27.75136 108 ALA A C 1
ATOM 1370 O O . ALA A 1 108 ? 17.92400 -7.63900 23.72800 1.000 24.28373 108 ALA A O 1
ATOM 1377 N N . LEU A 1 109 ? 17.37700 -6.27500 22.00900 1.000 21.78768 109 LEU A N 1
ATOM 1378 C CA . LEU A 1 109 ? 16.48200 -5.43400 22.78400 1.000 19.50752 109 LEU A CA 1
ATOM 1379 C C . LEU A 1 109 ? 15.14100 -6.11000 22.95500 1.000 20.46579 109 LEU A C 1
ATOM 1380 O O . LEU A 1 109 ? 14.55400 -6.03200 24.03100 1.000 17.91953 109 LEU A O 1
ATOM 1396 N N . GLU A 1 110 ? 14.66300 -6.81700 21.93200 1.000 21.23185 110 GLU A N 1
ATOM 1397 C CA . GLU A 1 110 ? 13.39100 -7.51800 22.06300 1.000 25.60948 110 GLU A CA 1
ATOM 1398 C C . GLU A 1 110 ? 13.47800 -8.61100 23.11600 1.000 20.57052 110 GLU A C 1
ATOM 1399 O O . GLU A 1 110 ? 12.57000 -8.78600 23.94100 1.000 18.21376 110 GLU A O 1
ATOM 1411 N N . TYR A 1 111 ? 14.58200 -9.34800 23.11200 1.000 23.87628 111 TYR A N 1
ATOM 1412 C CA . TYR A 1 111 ? 14.77800 -10.36400 24.13700 1.000 25.58001 111 TYR A CA 1
ATOM 1413 C C . TYR A 1 111 ? 14.66400 -9.75300 25.52400 1.000 22.18448 111 TYR A C 1
ATOM 1414 O O . TYR A 1 111 ? 13.96400 -10.25900 26.41100 1.000 21.78981 111 TYR A O 1
ATOM 1432 N N . LYS A 1 112 ? 15.37700 -8.65600 25.72100 1.000 25.05634 112 LYS A N 1
ATOM 1433 C CA . LYS A 1 112 ? 15.44000 -8.07400 27.04800 1.000 21.78224 112 LYS A CA 1
ATOM 1434 C C . LYS A 1 112 ? 14.07100 -7.60700 27.51000 1.000 21.54970 112 LYS A C 1
ATOM 1435 O O . LYS A 1 112 ? 13.73900 -7.70800 28.69400 1.000 20.78873 112 LYS A O 1
ATOM 1454 N N . LEU A 1 113 ? 13.26600 -7.08400 26.59100 1.000 25.52284 113 LEU A N 1
ATOM 1455 C CA . LEU A 1 113 ? 11.91600 -6.67200 26.95500 1.000 22.92228 113 LEU A CA 1
ATOM 1456 C C . LEU A 1 113 ? 11.04400 -7.87200 27.29700 1.000 19.90684 113 LEU A C 1
ATOM 1457 O O . LEU A 1 113 ? 10.19000 -7.79500 28.18600 1.000 21.25528 113 LEU A O 1
ATOM 1473 N N . ALA A 1 114 ? 11.22500 -8.98300 26.57800 1.000 19.74373 114 ALA A N 1
ATOM 1474 C CA . ALA A 1 114 ? 10.47500 -10.20300 26.85200 1.000 20.58685 114 ALA A CA 1
ATOM 1475 C C . ALA A 1 114 ? 10.95800 -10.90900 28.10900 1.000 28.11847 114 ALA A C 1
ATOM 1476 O O . ALA A 1 114 ? 10.23300 -11.75200 28.65300 1.000 25.59836 114 ALA A O 1
ATOM 1483 N N . ALA A 1 115 ? 12.15900 -10.58900 28.58200 1.000 25.86978 115 ALA A N 1
ATOM 1484 C CA . ALA A 1 115 ? 12.68900 -11.17100 29.81000 1.000 25.42326 115 ALA A CA 1
ATOM 1485 C C . ALA A 1 115 ? 12.28700 -10.39300 31.06000 1.000 30.08213 115 ALA A C 1
ATOM 1486 O O . ALA A 1 115 ? 12.62000 -10.81500 32.17800 1.000 27.46473 115 ALA A O 1
ATOM 1493 N N . LEU A 1 116 ? 11.59300 -9.26900 30.90300 1.000 28.52535 116 LEU A N 1
ATOM 1494 C CA . LEU A 1 116 ? 11.16200 -8.46700 32.04600 1.000 29.41416 116 LEU A CA 1
ATOM 1495 C C . LEU A 1 116 ? 9.78400 -8.91100 32.53600 1.000 50.50680 116 LEU A C 1
ATOM 1496 O O . LEU A 1 116 ? 9.53100 -9.00000 33.75000 1.000 50.00012 116 LEU A O 1
ATOM 1513 N N . MET B 1 22 ? -10.47100 8.50000 19.99700 1.000 56.28206 22 MET B N 1
ATOM 1514 C CA . MET B 1 22 ? -10.00600 7.25200 20.57900 1.000 62.25963 22 MET B CA 1
ATOM 1515 C C . MET B 1 22 ? -8.52700 7.04700 20.30100 1.000 60.71715 22 MET B C 1
ATOM 1516 O O . MET B 1 22 ? -7.97200 7.63400 19.37100 1.000 57.62810 22 MET B O 1
ATOM 1529 N N . LEU B 1 23 ? -7.89200 6.22100 21.13200 1.000 60.68303 23 LEU B N 1
ATOM 1530 C CA . LEU B 1 23 ? -6.50500 5.84300 20.88900 1.000 58.19574 23 LEU B CA 1
ATOM 1531 C C . LEU B 1 23 ? -6.35400 5.14700 19.54600 1.000 59.22936 23 LEU B C 1
ATOM 1532 O O . LEU B 1 23 ? -5.35100 5.34500 18.85300 1.000 55.81014 23 LEU B O 1
ATOM 1548 N N . ALA B 1 24 ? -7.33900 4.32500 19.16300 1.000 61.21064 24 ALA B N 1
ATOM 1549 C CA . ALA B 1 24 ? -7.27400 3.63300 17.87900 1.000 54.49727 24 ALA B CA 1
ATOM 1550 C C . ALA B 1 24 ? -7.34800 4.61300 16.71800 1.000 50.50475 24 ALA B C 1
ATOM 1551 O O . ALA B 1 24 ? -6.76600 4.36500 15.65500 1.000 53.30154 24 ALA B O 1
ATOM 1558 N N . ALA B 1 25 ? -8.05200 5.72900 16.90300 1.000 40.19692 25 ALA B N 1
ATOM 1559 C CA . ALA B 1 25 ? -8.10800 6.73600 15.85200 1.000 45.45294 25 ALA B CA 1
ATOM 1560 C C . ALA B 1 25 ? -6.77900 7.45900 15.71400 1.000 43.92061 25 ALA B C 1
ATOM 1561 O O . ALA B 1 25 ? -6.32600 7.72600 14.59800 1.000 38.39166 25 ALA B O 1
ATOM 1568 N N . LEU B 1 26 ? -6.16400 7.81900 16.84000 1.000 37.54519 26 LEU B N 1
ATOM 1569 C CA . LEU B 1 26 ? -4.87700 8.49500 16.79200 1.000 45.32947 26 LEU B CA 1
ATOM 1570 C C . LEU B 1 26 ? -3.79900 7.57100 16.25100 1.000 34.92198 26 LEU B C 1
ATOM 1571 O O . LEU B 1 26 ? -2.89700 8.01700 15.53600 1.000 34.19874 26 LEU B O 1
ATOM 1587 N N . LYS B 1 27 ? -3.88200 6.27800 16.57200 1.000 33.55200 27 LYS B N 1
ATOM 1588 C CA . LYS B 1 27 ? -2.87500 5.33700 16.09200 1.000 39.39875 27 LYS B CA 1
ATOM 1589 C C . LYS B 1 27 ? -2.94100 5.18300 14.57800 1.000 39.37098 27 LYS B C 1
ATOM 1590 O O . LYS B 1 27 ? -1.90200 5.09300 13.91400 1.000 32.91666 27 LYS B O 1
ATOM 1609 N N . GLU B 1 28 ? -4.15000 5.14600 14.01200 1.000 31.87364 28 GLU B N 1
ATOM 1610 C CA . GLU B 1 28 ? -4.27800 5.05900 12.56000 1.000 38.36705 28 GLU B CA 1
ATOM 1611 C C . GLU B 1 28 ? -3.74600 6.32100 11.89000 1.000 36.08693 28 GLU B C 1
ATOM 1612 O O . GLU B 1 28 ? -3.05600 6.25500 10.86500 1.000 31.95712 28 GLU B O 1
ATOM 1616 N N . LYS B 1 29 ? -4.04700 7.48000 12.46200 1.000 29.08487 29 LYS B N 1
ATOM 1617 C CA . LYS B 1 29 ? -3.54200 8.71900 11.89600 1.000 27.33116 29 LYS B CA 1
ATOM 1618 C C . LYS B 1 29 ? -2.02200 8.77300 11.97200 1.000 33.16920 29 LYS B C 1
ATOM 1619 O O . LYS B 1 29 ? -1.36400 9.16900 11.00700 1.000 30.28364 29 LYS B O 1
ATOM 1638 N N . LEU B 1 30 ? -1.44600 8.38500 13.11300 1.000 31.48609 30 LEU B N 1
ATOM 1639 C CA . LEU B 1 30 ? 0.00800 8.39600 13.24200 1.000 26.93344 30 LEU B CA 1
ATOM 1640 C C . LEU B 1 30 ? 0.64400 7.38800 12.29900 1.000 24.52817 30 LEU B C 1
ATOM 1641 O O . LEU B 1 30 ? 1.67800 7.67100 11.68400 1.000 26.22854 30 LEU B O 1
ATOM 1657 N N . ALA B 1 31 ? 0.03000 6.21500 12.15400 1.000 26.48985 31 ALA B N 1
ATOM 1658 C CA . ALA B 1 31 ? 0.55400 5.22800 11.21900 1.000 32.30273 31 ALA B CA 1
ATOM 1659 C C . ALA B 1 31 ? 0.52300 5.76100 9.79400 1.000 34.56254 31 ALA B C 1
ATOM 1660 O O . ALA B 1 31 ? 1.49200 5.60600 9.04200 1.000 29.39365 31 ALA B O 1
ATOM 1667 N N . ALA B 1 32 ? -0.57600 6.41500 9.41000 1.000 32.09742 32 ALA B N 1
ATOM 1668 C CA . ALA B 1 32 ? -0.66800 6.98000 8.06800 1.000 24.97983 32 ALA B CA 1
ATOM 1669 C C . ALA B 1 32 ? 0.37700 8.06600 7.85300 1.000 28.16878 32 ALA B C 1
ATOM 1670 O O . ALA B 1 32 ? 0.93900 8.19400 6.75700 1.000 25.33247 32 ALA B O 1
ATOM 1677 N N . LEU B 1 33 ? 0.63800 8.87500 8.88100 1.000 28.31036 33 LEU B N 1
ATOM 1678 C CA . LEU B 1 33 ? 1.65000 9.91400 8.74600 1.000 23.31646 33 LEU B CA 1
ATOM 1679 C C . LEU B 1 33 ? 3.04500 9.31500 8.58100 1.000 19.76427 33 LEU B C 1
ATOM 1680 O O . LEU B 1 33 ? 3.87800 9.87000 7.86000 1.000 23.18847 33 LEU B O 1
ATOM 1696 N N . LYS B 1 34 ? 3.32300 8.19100 9.24400 1.000 25.32700 34 LYS B N 1
ATOM 1697 C CA . LYS B 1 34 ? 4.63200 7.56300 9.10100 1.000 27.99082 34 LYS B CA 1
ATOM 1698 C C . LYS B 1 34 ? 4.85400 7.08200 7.67100 1.000 25.19986 34 LYS B C 1
ATOM 1699 O O . LYS B 1 34 ? 5.95400 7.20900 7.12800 1.000 24.18114 34 LYS B O 1
ATOM 1718 N N . GLU B 1 35 ? 3.81500 6.52600 7.04600 1.000 23.47742 35 GLU B N 1
ATOM 1719 C CA . GLU B 1 35 ? 3.95900 6.06800 5.66500 1.000 21.42928 35 GLU B CA 1
ATOM 1720 C C . GLU B 1 35 ? 4.11700 7.24900 4.71700 1.000 20.56636 35 GLU B C 1
ATOM 1721 O O . GLU B 1 35 ? 4.89200 7.17600 3.75400 1.000 22.76044 35 GLU B O 1
ATOM 1733 N N . LYS B 1 36 ? 3.38200 8.33400 4.95800 1.000 19.81546 36 LYS B N 1
ATOM 1734 C CA . LYS B 1 36 ? 3.51500 9.51200 4.10800 1.000 19.58362 36 LYS B CA 1
ATOM 1735 C C . LYS B 1 36 ? 4.91100 10.09900 4.21000 1.000 20.38840 36 LYS B C 1
ATOM 1736 O O . LYS B 1 36 ? 5.52400 10.44300 3.19600 1.000 20.74885 36 LYS B O 1
ATOM 1755 N N . LEU B 1 37 ? 5.41300 10.26500 5.43500 1.000 17.52757 37 LEU B N 1
ATOM 1756 C CA . LEU B 1 37 ? 6.73300 10.85700 5.60500 1.000 16.71886 37 LEU B CA 1
ATOM 1757 C C . LEU B 1 37 ? 7.79800 10.03100 4.90100 1.000 16.60091 37 LEU B C 1
ATOM 1758 O O . LEU B 1 37 ? 8.67400 10.57700 4.22900 1.000 16.12677 37 LEU B O 1
ATOM 1774 N N . ALA B 1 38 ? 7.76200 8.70500 5.07400 1.000 20.48079 38 ALA B N 1
ATOM 1775 C CA . ALA B 1 38 ? 8.72300 7.85000 4.37900 1.000 17.19738 38 ALA B CA 1
ATOM 1776 C C . ALA B 1 38 ? 8.65300 8.05800 2.86800 1.000 17.72534 38 ALA B C 1
ATOM 1777 O O . ALA B 1 38 ? 9.68100 8.21300 2.19500 1.000 19.17569 38 ALA B O 1
ATOM 1784 N N . ALA B 1 39 ? 7.44300 8.03400 2.30800 1.000 18.02023 39 ALA B N 1
ATOM 1785 C CA . ALA B 1 39 ? 7.29800 8.24700 0.87300 1.000 17.20992 39 ALA B CA 1
ATOM 1786 C C . ALA B 1 39 ? 7.84600 9.60700 0.45200 1.000 17.75743 39 ALA B C 1
ATOM 1787 O O . ALA B 1 39 ? 8.36800 9.75000 -0.65600 1.000 20.52819 39 ALA B O 1
ATOM 1794 N N . LEU B 1 40 ? 7.75000 10.61200 1.31400 1.000 18.91755 40 LEU B N 1
ATOM 1795 C CA . LEU B 1 40 ? 8.27900 11.91700 0.93800 1.000 15.58238 40 LEU B CA 1
ATOM 1796 C C . LEU B 1 40 ? 9.80100 11.92400 0.96500 1.000 16.34157 40 LEU B C 1
ATOM 1797 O O . LEU B 1 40 ? 10.42800 12.65800 0.19700 1.000 17.55540 40 LEU B O 1
ATOM 1813 N N . LYS B 1 41 ? 10.40900 11.12500 1.84500 1.000 16.62261 41 LYS B N 1
ATOM 1814 C CA . LYS B 1 41 ? 11.86500 11.00100 1.83700 1.000 14.16631 41 LYS B CA 1
ATOM 1815 C C . LYS B 1 41 ? 12.35600 10.46400 0.49300 1.000 16.87400 41 LYS B C 1
ATOM 1816 O O . LYS B 1 41 ? 13.34000 10.96400 -0.06700 1.000 16.35431 41 LYS B O 1
ATOM 1835 N N . TYR B 1 42 ? 11.68400 9.44100 -0.04200 1.000 17.95542 42 TYR B N 1
ATOM 1836 C CA . TYR B 1 42 ? 12.09000 8.90400 -1.33700 1.000 15.68787 42 TYR B CA 1
ATOM 1837 C C . TYR B 1 42 ? 11.82000 9.89800 -2.46500 1.000 21.16939 42 TYR B C 1
ATOM 1838 O O . TYR B 1 42 ? 12.63500 10.03700 -3.38300 1.000 17.63520 42 TYR B O 1
ATOM 1856 N N . LYS B 1 43 ? 10.68200 10.59200 -2.42100 1.000 17.18220 43 LYS B N 1
ATOM 1857 C CA . LYS B 1 43 ? 10.38700 11.57600 -3.45900 1.000 24.29476 43 LYS B CA 1
ATOM 1858 C C . LYS B 1 43 ? 11.39700 12.72000 -3.43000 1.000 19.57257 43 LYS B C 1
ATOM 1859 O O . LYS B 1 43 ? 11.85700 13.18400 -4.48100 1.000 15.16340 43 LYS B O 1
ATOM 1869 N N . LEU B 1 44 ? 11.75400 13.19300 -2.23300 1.000 16.25092 44 LEU B N 1
ATOM 1870 C CA . LEU B 1 44 ? 12.72900 14.27100 -2.13900 1.000 17.84245 44 LEU B CA 1
ATOM 1871 C C . LEU B 1 44 ? 14.08600 13.81200 -2.64500 1.000 18.05789 44 LEU B C 1
ATOM 1872 O O . LEU B 1 44 ? 14.76700 14.55600 -3.35500 1.000 16.25007 44 LEU B O 1
ATOM 1888 N N . ALA B 1 45 ? 14.48900 12.57900 -2.30800 1.000 15.59005 45 ALA B N 1
ATOM 1889 C CA . ALA B 1 45 ? 15.78200 12.07700 -2.77000 1.000 13.65482 45 ALA B CA 1
ATOM 1890 C C . ALA B 1 45 ? 15.81100 11.98200 -4.29200 1.000 16.87694 45 ALA B C 1
ATOM 1891 O O . ALA B 1 45 ? 16.85600 12.18800 -4.92200 1.000 16.52190 45 ALA B O 1
ATOM 1898 N N . ALA B 1 46 ? 14.67000 11.64600 -4.89700 1.000 16.93464 46 ALA B N 1
ATOM 1899 C CA . ALA B 1 46 ? 14.60000 11.53400 -6.34800 1.000 14.59474 46 ALA B CA 1
ATOM 1900 C C . ALA B 1 46 ? 14.64500 12.91400 -6.98700 1.000 16.71281 46 ALA B C 1
ATOM 1901 O O . ALA B 1 46 ? 15.26500 13.10600 -8.03900 1.000 16.31778 46 ALA B O 1
ATOM 1908 N N . LEU B 1 47 ? 14.00200 13.88800 -6.35400 1.000 17.47851 47 LEU B N 1
ATOM 1909 C CA . LEU B 1 47 ? 14.09900 15.25100 -6.85500 1.000 19.09733 47 LEU B CA 1
ATOM 1910 C C . LEU B 1 47 ? 15.53400 15.74800 -6.78000 1.000 16.01290 47 LEU B C 1
ATOM 1911 O O . LEU B 1 47 ? 16.02200 16.39000 -7.71200 1.000 17.22588 47 LEU B O 1
ATOM 1927 N N . LYS B 1 48 ? 16.25100 15.39300 -5.70500 1.000 15.44127 48 LYS B N 1
ATOM 1928 C CA . LYS B 1 48 ? 17.64600 15.80700 -5.57200 1.000 15.59651 48 LYS B CA 1
ATOM 1929 C C . LYS B 1 48 ? 18.51200 15.17900 -6.65600 1.000 16.33882 48 LYS B C 1
ATOM 1930 O O . LYS B 1 48 ? 19.44900 15.81100 -7.16400 1.000 18.52912 48 LYS B O 1
ATOM 1949 N N . GLU B 1 49 ? 18.22600 13.92500 -7.00800 1.000 15.78145 49 GLU B N 1
ATOM 1950 C CA . GLU B 1 49 ? 18.97400 13.28500 -8.07800 1.000 18.22567 49 GLU B CA 1
ATOM 1951 C C . GLU B 1 49 ? 18.74000 14.00800 -9.39900 1.000 21.10021 49 GLU B C 1
ATOM 1952 O O . GLU B 1 49 ? 19.66900 14.18600 -10.19400 1.000 21.21245 49 GLU B O 1
ATOM 1964 N N . LYS B 1 50 ? 17.50500 14.45200 -9.63800 1.000 17.62845 50 LYS B N 1
ATOM 1965 C CA . LYS B 1 50 ? 17.15300 15.10000 -10.89600 1.000 15.65476 50 LYS B CA 1
ATOM 1966 C C . LYS B 1 50 ? 17.65200 16.53800 -10.95200 1.000 20.57361 50 LYS B C 1
ATOM 1967 O O . LYS B 1 50 ? 18.13700 16.99300 -11.99300 1.000 17.89169 50 LYS B O 1
ATOM 1986 N N . LEU B 1 51 ? 17.58700 17.25200 -9.83900 1.000 19.15020 51 LEU B N 1
ATOM 1987 C CA . LEU B 1 51 ? 17.80600 18.69000 -9.84700 1.000 15.13232 51 LEU B CA 1
ATOM 1988 C C . LEU B 1 51 ? 19.06300 19.14000 -9.12500 1.000 23.79718 51 LEU B C 1
ATOM 1989 O O . LEU B 1 51 ? 19.45400 20.30700 -9.27400 1.000 15.21768 51 LEU B O 1
ATOM 2005 N N . GLY B 1 52 ? 19.69100 18.25100 -8.35700 1.000 19.05923 52 GLY B N 1
ATOM 2006 C CA . GLY B 1 52 ? 20.78600 18.59900 -7.48200 1.000 21.09153 52 GLY B CA 1
ATOM 2007 C C . GLY B 1 52 ? 20.26300 19.13200 -6.16300 1.000 17.34141 52 GLY B C 1
ATOM 2008 O O . GLY B 1 52 ? 19.05600 19.28700 -5.94000 1.000 15.35310 52 GLY B O 1
ATOM 2012 N N . LEU B 1 53 ? 21.20200 19.42900 -5.26800 1.000 13.88090 53 LEU B N 1
ATOM 2013 C CA . LEU B 1 53 ? 20.85200 19.96000 -3.95200 1.000 15.02349 53 LEU B CA 1
ATOM 2014 C C . LEU B 1 53 ? 20.56400 21.45400 -4.08400 1.000 15.32864 53 LEU B C 1
ATOM 2015 O O . LEU B 1 53 ? 21.36800 22.30500 -3.69800 1.000 14.12282 53 LEU B O 1
ATOM 2031 N N . THR B 1 54 ? 19.39300 21.77500 -4.64000 1.000 14.00232 54 THR B N 1
ATOM 2032 C CA . THR B 1 54 ? 18.99700 23.17500 -4.77600 1.000 14.29785 54 THR B CA 1
ATOM 2033 C C . THR B 1 54 ? 18.74000 23.79800 -3.40500 1.000 16.78824 54 THR B C 1
ATOM 2034 O O . THR B 1 54 ? 18.48200 23.09700 -2.42400 1.000 14.06923 54 THR B O 1
ATOM 2045 N N . PRO B 1 55 ? 18.79700 25.13000 -3.30500 1.000 14.79122 55 PRO B N 1
ATOM 2046 C CA . PRO B 1 55 ? 18.53400 25.75700 -1.99300 1.000 14.81217 55 PRO B CA 1
ATOM 2047 C C . PRO B 1 55 ? 17.19300 25.32500 -1.38900 1.000 16.02575 55 PRO B C 1
ATOM 2048 O O . PRO B 1 55 ? 17.07000 25.12800 -0.17100 1.000 16.28599 55 PRO B O 1
ATOM 2059 N N . GLU B 1 56 ? 16.16700 25.17700 -2.21800 1.000 14.79189 56 GLU B N 1
ATOM 2060 C CA . GLU B 1 56 ? 14.86800 24.78800 -1.67900 1.000 14.86373 56 GLU B CA 1
ATOM 2061 C C . GLU B 1 56 ? 14.87200 23.32400 -1.23500 1.000 16.89747 56 GLU B C 1
ATOM 2062 O O . GLU B 1 56 ? 14.40700 23.00100 -0.13800 1.000 18.43032 56 GLU B O 1
ATOM 2074 N N . LEU B 1 57 ? 15.41800 22.42500 -2.06000 1.000 14.16536 57 LEU B N 1
ATOM 2075 C CA . LEU B 1 57 ? 15.49100 21.01300 -1.67600 1.000 13.85200 57 LEU B CA 1
ATOM 2076 C C . LEU B 1 57 ? 16.35500 20.82000 -0.43600 1.000 17.59671 57 LEU B C 1
ATOM 2077 O O . LEU B 1 57 ? 16.02400 20.01900 0.44800 1.000 14.87655 57 LEU B O 1
ATOM 2093 N N . ALA B 1 58 ? 17.44400 21.58300 -0.33000 1.000 17.24949 58 ALA B N 1
ATOM 2094 C CA . ALA B 1 58 ? 18.24600 21.55800 0.88400 1.000 13.71195 58 ALA B CA 1
ATOM 2095 C C . ALA B 1 58 ? 17.40500 21.90700 2.10500 1.000 15.49871 58 ALA B C 1
ATOM 2096 O O . ALA B 1 58 ? 17.46400 21.21900 3.13200 1.000 16.70948 58 ALA B O 1
ATOM 2103 N N . ALA B 1 59 ? 16.63800 22.99400 2.02800 1.000 17.58776 59 ALA B N 1
ATOM 2104 C CA . ALA B 1 59 ? 15.83000 23.39300 3.17300 1.000 14.97429 59 ALA B CA 1
ATOM 2105 C C . ALA B 1 59 ? 14.72900 22.37700 3.46200 1.000 17.31259 59 ALA B C 1
ATOM 2106 O O . ALA B 1 59 ? 14.45900 22.06300 4.62600 1.000 14.75706 59 ALA B O 1
ATOM 2113 N N . LEU B 1 60 ? 14.06600 21.86500 2.42200 1.000 16.87153 60 LEU B N 1
ATOM 2114 C CA . LEU B 1 60 ? 12.97900 20.92000 2.65400 1.000 14.53544 60 LEU B CA 1
ATOM 2115 C C . LEU B 1 60 ? 13.49400 19.62000 3.24700 1.000 14.20325 60 LEU B C 1
ATOM 2116 O O . LEU B 1 60 ? 12.79700 18.98800 4.04800 1.000 14.58062 60 LEU B O 1
ATOM 2132 N N . GLU B 1 61 ? 14.72200 19.22800 2.90200 1.000 17.18342 61 GLU B N 1
ATOM 2133 C CA . GLU B 1 61 ? 15.31500 18.03600 3.49700 1.000 17.50918 61 GLU B CA 1
ATOM 2134 C C . GLU B 1 61 ? 15.46100 18.19100 5.00200 1.000 18.87325 61 GLU B C 1
ATOM 2135 O O . GLU B 1 61 ? 15.12400 17.27900 5.76500 1.000 19.66109 61 GLU B O 1
ATOM 2147 N N . LYS B 1 62 ? 16.00500 19.32900 5.44700 1.000 19.88060 62 LYS B N 1
ATOM 2148 C CA . LYS B 1 62 ? 16.12800 19.58200 6.87600 1.000 14.32274 62 LYS B CA 1
ATOM 2149 C C . LYS B 1 62 ? 14.75300 19.61500 7.53200 1.000 14.81704 62 LYS B C 1
ATOM 2150 O O . LYS B 1 62 ? 14.56700 19.08600 8.63300 1.000 18.70187 62 LYS B O 1
ATOM 2169 N N . GLU B 1 63 ? 13.77000 20.20900 6.85900 1.000 14.92800 63 GLU B N 1
ATOM 2170 C CA . GLU B 1 63 ? 12.42700 20.26400 7.42300 1.000 15.46314 63 GLU B CA 1
ATOM 2171 C C . GLU B 1 63 ? 11.81900 18.87600 7.56400 1.000 16.43241 63 GLU B C 1
ATOM 2172 O O . GLU B 1 63 ? 11.18900 18.57600 8.58400 1.000 18.89457 63 GLU B O 1
ATOM 2184 N N . LEU B 1 64 ? 11.98200 18.02300 6.55000 1.000 16.03689 64 LEU B N 1
ATOM 2185 C CA . LEU B 1 64 ? 11.43700 16.67400 6.63700 1.000 15.90589 64 LEU B CA 1
ATOM 2186 C C . LEU B 1 64 ? 12.10900 15.89600 7.75400 1.000 19.58442 64 LEU B C 1
ATOM 2187 O O . LEU B 1 64 ? 11.44900 15.13500 8.46700 1.000 20.12866 64 LEU B O 1
ATOM 2203 N N . ALA B 1 65 ? 13.42700 16.06800 7.91700 1.000 14.91392 65 ALA B N 1
ATOM 2204 C CA . ALA B 1 65 ? 14.13600 15.37400 8.99000 1.000 17.53580 65 ALA B CA 1
ATOM 2205 C C . ALA B 1 65 ? 13.62800 15.82100 10.35500 1.000 20.01472 65 ALA B C 1
ATOM 2206 O O . ALA B 1 65 ? 13.48400 15.00400 11.27500 1.000 19.45783 65 ALA B O 1
ATOM 2213 N N . ALA B 1 66 ? 13.34900 17.11800 10.50000 1.000 15.46918 66 ALA B N 1
ATOM 2214 C CA . ALA B 1 66 ? 12.80400 17.64200 11.74600 1.000 16.19095 66 ALA B CA 1
ATOM 2215 C C . ALA B 1 66 ? 11.40400 17.09900 12.01800 1.000 16.94089 66 ALA B C 1
ATOM 2216 O O . ALA B 1 66 ? 11.05500 16.82700 13.16700 1.000 19.41334 66 ALA B O 1
ATOM 2223 N N . LEU B 1 67 ? 10.57500 16.97700 10.98100 1.000 16.55661 67 LEU B N 1
ATOM 2224 C CA . LEU B 1 67 ? 9.23600 16.42000 11.16000 1.000 17.10500 67 LEU B CA 1
ATOM 2225 C C . LEU B 1 67 ? 9.28000 14.93700 11.51100 1.000 17.00212 67 LEU B C 1
ATOM 2226 O O . LEU B 1 67 ? 8.41300 14.44400 12.24200 1.000 19.98559 67 LEU B O 1
ATOM 2242 N N . GLU B 1 68 ? 10.26900 14.20600 11.00000 1.000 18.89289 68 GLU B N 1
ATOM 2243 C CA . GLU B 1 68 ? 10.40000 12.80000 11.38100 1.000 18.12988 68 GLU B CA 1
ATOM 2244 C C . GLU B 1 68 ? 10.75500 12.64600 12.85700 1.000 24.84619 68 GLU B C 1
ATOM 2245 O O . GLU B 1 68 ? 10.22700 11.75600 13.54200 1.000 18.29959 68 GLU B O 1
ATOM 2257 N N . LYS B 1 69 ? 11.67500 13.47800 13.35200 1.000 17.42952 69 LYS B N 1
ATOM 2258 C CA . LYS B 1 69 ? 11.97400 13.49200 14.77800 1.000 17.08874 69 LYS B CA 1
ATOM 2259 C C . LYS B 1 69 ? 10.73900 13.83800 15.59900 1.000 19.71135 69 LYS B C 1
ATOM 2260 O O . LYS B 1 69 ? 10.50500 13.23800 16.65100 1.000 26.15192 69 LYS B O 1
ATOM 2267 N N . GLU B 1 70 ? 9.94000 14.81100 15.14700 1.000 23.74703 70 GLU B N 1
ATOM 2268 C CA . GLU B 1 70 ? 8.72000 15.15700 15.87900 1.000 26.55412 70 GLU B CA 1
ATOM 2269 C C . GLU B 1 70 ? 7.76800 13.97100 15.93400 1.000 25.20833 70 GLU B C 1
ATOM 2270 O O . GLU B 1 70 ? 7.19300 13.67200 16.98800 1.000 21.22322 70 GLU B O 1
ATOM 2282 N N . LEU B 1 71 ? 7.57900 13.29700 14.79100 1.000 19.04228 71 LEU B N 1
ATOM 2283 C CA . LEU B 1 71 ? 6.65800 12.16600 14.70800 1.000 23.16647 71 LEU B CA 1
ATOM 2284 C C . LEU B 1 71 ? 7.08300 11.04100 15.64100 1.000 26.94984 71 LEU B C 1
ATOM 2285 O O . LEU B 1 71 ? 6.24600 10.42800 16.32000 1.000 21.25467 71 LEU B O 1
ATOM 2301 N N . ALA B 1 72 ? 8.38200 10.73700 15.67000 1.000 18.85230 72 ALA B N 1
ATOM 2302 C CA . ALA B 1 72 ? 8.86300 9.68300 16.55400 1.000 19.81059 72 ALA B CA 1
ATOM 2303 C C . ALA B 1 72 ? 8.52200 9.99600 18.00100 1.000 23.30806 72 ALA B C 1
ATOM 2304 O O . ALA B 1 72 ? 8.10600 9.10900 18.75300 1.000 23.52467 72 ALA B O 1
ATOM 2311 N N . ALA B 1 73 ? 8.70300 11.25000 18.41300 1.000 20.70570 73 ALA B N 1
ATOM 2312 C CA . ALA B 1 73 ? 8.39400 11.62800 19.78600 1.000 24.13613 73 ALA B CA 1
ATOM 2313 C C . ALA B 1 73 ? 6.89700 11.53600 20.05500 1.000 32.82324 73 ALA B C 1
ATOM 2314 O O . ALA B 1 73 ? 6.47500 11.14900 21.15100 1.000 29.89850 73 ALA B O 1
ATOM 2321 N N . LEU B 1 74 ? 6.07900 11.89900 19.07000 1.000 26.45275 74 LEU B N 1
ATOM 2322 C CA . LEU B 1 74 ? 4.63700 11.77700 19.23500 1.000 23.37476 74 LEU B CA 1
ATOM 2323 C C . LEU B 1 74 ? 4.22100 10.32300 19.35800 1.000 23.35047 74 LEU B C 1
ATOM 2324 O O . LEU B 1 74 ? 3.24200 10.01600 20.04200 1.000 25.76416 74 LEU B O 1
ATOM 2340 N N . GLU B 1 75 ? 4.93900 9.41700 18.69000 1.000 25.58558 75 GLU B N 1
ATOM 2341 C CA . GLU B 1 75 ? 4.64000 7.99600 18.83300 1.000 28.28896 75 GLU B CA 1
ATOM 2342 C C . GLU B 1 75 ? 4.99000 7.50600 20.23500 1.000 23.92755 75 GLU B C 1
ATOM 2343 O O . GLU B 1 75 ? 4.27100 6.68400 20.80900 1.000 26.19588 75 GLU B O 1
ATOM 2355 N N . TRP B 1 76 ? 6.08200 8.00800 20.81300 1.000 24.45439 76 TRP B N 1
ATOM 2356 C CA . TRP B 1 76 ? 6.38100 7.68200 22.20200 1.000 25.01571 76 TRP B CA 1
ATOM 2357 C C . TRP B 1 76 ? 5.25800 8.14000 23.12500 1.000 25.66265 76 TRP B C 1
ATOM 2358 O O . TRP B 1 76 ? 4.91700 7.45500 24.09600 1.000 28.56981 76 TRP B O 1
ATOM 2379 N N . GLU B 1 77 ? 4.65800 9.29100 22.82800 1.000 25.26211 77 GLU B N 1
ATOM 2380 C CA . GLU B 1 77 ? 3.55900 9.78300 23.65100 1.000 28.97746 77 GLU B CA 1
ATOM 2381 C C . GLU B 1 77 ? 2.31500 8.91900 23.48900 1.000 27.47020 77 GLU B C 1
ATOM 2382 O O . GLU B 1 77 ? 1.63800 8.60600 24.47600 1.000 30.95779 77 GLU B O 1
ATOM 2394 N N . LEU B 1 78 ? 1.98200 8.55000 22.25000 1.000 26.84424 78 LEU B N 1
ATOM 2395 C CA . LEU B 1 78 ? 0.86200 7.64500 22.03000 1.000 32.57012 78 LEU B CA 1
ATOM 2396 C C . LEU B 1 78 ? 1.09200 6.31700 22.73900 1.000 28.97826 78 LEU B C 1
ATOM 2397 O O . LEU B 1 78 ? 0.16400 5.74700 23.32300 1.000 29.17713 78 LEU B O 1
ATOM 2413 N N . ALA B 1 79 ? 2.32500 5.80300 22.69500 1.000 30.54842 79 ALA B N 1
ATOM 2414 C CA . ALA B 1 79 ? 2.60900 4.54300 23.37300 1.000 27.22542 79 ALA B CA 1
ATOM 2415 C C . ALA B 1 79 ? 2.35800 4.65400 24.87200 1.000 28.48665 79 ALA B C 1
ATOM 2416 O O . ALA B 1 79 ? 1.82900 3.72300 25.48600 1.000 29.44851 79 ALA B O 1
ATOM 2423 N N . ALA B 1 80 ? 2.75200 5.77600 25.48300 1.000 36.51274 80 ALA B N 1
ATOM 2424 C CA . ALA B 1 80 ? 2.48800 5.97800 26.90600 1.000 29.92372 80 ALA B CA 1
ATOM 2425 C C . ALA B 1 80 ? 0.99500 6.09200 27.17300 1.000 31.39161 80 ALA B C 1
ATOM 2426 O O . ALA B 1 80 ? 0.48700 5.53000 28.15200 1.000 33.81571 80 ALA B O 1
ATOM 2433 N N . LEU B 1 81 ? 0.27300 6.80900 26.30600 1.000 37.04467 81 LEU B N 1
ATOM 2434 C CA . LEU B 1 81 ? -1.16800 6.94400 26.48500 1.000 32.80745 81 LEU B CA 1
ATOM 2435 C C . LEU B 1 81 ? -1.87300 5.60700 26.30700 1.000 36.62549 81 LEU B C 1
ATOM 2436 O O . LEU B 1 81 ? -2.86000 5.33700 26.99900 1.000 36.29749 81 LEU B O 1
ATOM 2440 N N . GLU B 1 82 ? -1.38100 4.75300 25.40500 1.000 32.75869 82 GLU B N 1
ATOM 2441 C CA . GLU B 1 82 ? -1.99700 3.44200 25.22200 1.000 37.63486 82 GLU B CA 1
ATOM 2442 C C . GLU B 1 82 ? -1.72200 2.51100 26.39600 1.000 45.29707 82 GLU B C 1
ATOM 2443 O O . GLU B 1 82 ? -2.55600 1.65400 26.70900 1.000 43.40219 82 GLU B O 1
ATOM 2455 N N . ALA B 1 83 ? -0.56500 2.64500 27.04500 1.000 37.96591 83 ALA B N 1
ATOM 2456 C CA . ALA B 1 83 ? -0.25500 1.81000 28.20000 1.000 35.26293 83 ALA B CA 1
ATOM 2457 C C . ALA B 1 83 ? -0.96300 2.25900 29.47400 1.000 43.86274 83 ALA B C 1
ATOM 2458 O O . ALA B 1 83 ? -0.91200 1.54400 30.48000 1.000 41.18126 83 ALA B O 1
ATOM 2465 N N . ASP B 1 84 ? -1.62400 3.41300 29.46000 1.000 44.26816 84 ASP B N 1
ATOM 2466 C CA . ASP B 1 84 ? -2.24400 3.95000 30.66000 1.000 48.42912 84 ASP B CA 1
ATOM 2467 C C . ASP B 1 84 ? -3.71200 3.56800 30.69000 1.000 47.38095 84 ASP B C 1
ATOM 2468 O O . ASP B 1 84 ? -4.46400 3.98100 29.79200 1.000 64.73006 84 ASP B O 1
ATOM 2477 N N . PRO B 1 85 ? -4.16900 2.79200 31.68300 1.000 66.12889 85 PRO B N 1
ATOM 2478 C CA . PRO B 1 85 ? -5.59100 2.39000 31.69700 1.000 72.04128 85 PRO B CA 1
ATOM 2479 C C . PRO B 1 85 ? -6.55600 3.55600 31.87100 1.000 72.27801 85 PRO B C 1
ATOM 2480 O O . PRO B 1 85 ? -7.71700 3.44200 31.45500 1.000 82.40912 85 PRO B O 1
ATOM 2491 N N . ASN B 1 86 ? -6.12200 4.66700 32.46800 1.000 65.29587 86 ASN B N 1
ATOM 2492 C CA . ASN B 1 86 ? -6.94000 5.86800 32.63600 1.000 72.93403 86 ASN B CA 1
ATOM 2493 C C . ASN B 1 86 ? -6.27400 7.00600 31.88300 1.000 69.12311 86 ASN B C 1
ATOM 2494 O O . ASN B 1 86 ? -5.70300 7.92700 32.49800 1.000 60.87700 86 ASN B O 1
ATOM 2498 N N . PRO B 1 87 ? -6.31200 6.99500 30.55200 1.000 68.53548 87 PRO B N 1
ATOM 2499 C CA . PRO B 1 87 ? -5.59600 8.01700 29.77800 1.000 61.47497 87 PRO B CA 1
ATOM 2500 C C . PRO B 1 87 ? -6.17200 9.40800 30.03300 1.000 70.10988 87 PRO B C 1
ATOM 2501 O O . PRO B 1 87 ? -7.38000 9.62800 29.92000 1.000 59.67112 87 PRO B O 1
ATOM 2512 N N . ASP B 1 88 ? -5.29400 10.34300 30.37300 1.000 76.04580 88 ASP B N 1
ATOM 2513 C CA . ASP B 1 88 ? -5.70000 11.71900 30.62400 1.000 76.18370 88 ASP B CA 1
ATOM 2514 C C . ASP B 1 88 ? -6.32100 12.31800 29.36400 1.000 73.60912 88 ASP B C 1
ATOM 2515 O O . ASP B 1 88 ? -5.63700 12.40800 28.33200 1.000 73.06469 88 ASP B O 1
ATOM 2524 N N . PRO B 1 89 ? -7.59300 12.73100 29.39600 1.000 78.31477 89 PRO B N 1
ATOM 2525 C CA . PRO B 1 89 ? -8.18900 13.31700 28.17800 1.000 73.43030 89 PRO B CA 1
ATOM 2526 C C . PRO B 1 89 ? -7.53000 14.62200 27.75800 1.000 65.69729 89 PRO B C 1
ATOM 2527 O O . PRO B 1 89 ? -7.55900 14.96900 26.56900 1.000 58.71540 89 PRO B O 1
ATOM 2538 N N . ALA B 1 90 ? -6.92500 15.35300 28.69900 1.000 75.73532 90 ALA B N 1
ATOM 2539 C CA . ALA B 1 90 ? -6.21500 16.57700 28.34000 1.000 70.72536 90 ALA B CA 1
ATOM 2540 C C . ALA B 1 90 ? -4.96900 16.26700 27.52100 1.000 68.98905 90 ALA B C 1
ATOM 2541 O O . ALA B 1 90 ? -4.66700 16.96900 26.55000 1.000 62.22900 90 ALA B O 1
ATOM 2548 N N . LYS B 1 91 ? -4.22600 15.22800 27.90500 1.000 77.74153 91 LYS B N 1
ATOM 2549 C CA . LYS B 1 91 ? -3.08500 14.80500 27.10100 1.000 72.39888 91 LYS B CA 1
ATOM 2550 C C . LYS B 1 91 ? -3.53400 14.13500 25.80700 1.000 54.41637 91 LYS B C 1
ATOM 2551 O O . LYS B 1 91 ? -2.81500 14.18500 24.80400 1.000 46.57826 91 LYS B O 1
ATOM 2555 N N . LEU B 1 92 ? -4.71300 13.50800 25.81000 1.000 54.12111 92 LEU B N 1
ATOM 2556 C CA . LEU B 1 92 ? -5.21400 12.86200 24.60100 1.000 41.41582 92 LEU B CA 1
ATOM 2557 C C . LEU B 1 92 ? -5.59400 13.88400 23.54000 1.000 42.72425 92 LEU B C 1
ATOM 2558 O O . LEU B 1 92 ? -5.27200 13.70800 22.35900 1.000 46.08428 92 LEU B O 1
ATOM 2574 N N . ALA B 1 93 ? -6.29400 14.95100 23.94000 1.000 49.85564 93 ALA B N 1
ATOM 2575 C CA . ALA B 1 93 ? -6.68900 15.97900 22.98500 1.000 43.87921 93 ALA B CA 1
ATOM 2576 C C . ALA B 1 93 ? -5.49100 16.78900 22.51300 1.000 35.53936 93 ALA B C 1
ATOM 2577 O O . ALA B 1 93 ? -5.46300 17.23500 21.36300 1.000 39.00240 93 ALA B O 1
ATOM 2584 N N . ALA B 1 94 ? -4.50500 17.00500 23.38600 1.000 39.19868 94 ALA B N 1
ATOM 2585 C CA . ALA B 1 94 ? -3.28400 17.67300 22.95800 1.000 43.06198 94 ALA B CA 1
ATOM 2586 C C . ALA B 1 94 ? -2.53600 16.85200 21.91600 1.000 45.88457 94 ALA B C 1
ATOM 2587 O O . ALA B 1 94 ? -1.91500 17.42100 21.01300 1.000 43.20226 94 ALA B O 1
ATOM 2594 N N . LEU B 1 95 ? -2.56400 15.52300 22.03100 1.000 43.38466 95 LEU B N 1
ATOM 2595 C CA . LEU B 1 95 ? -1.89100 14.69200 21.03700 1.000 37.34328 95 LEU B CA 1
ATOM 2596 C C . LEU B 1 95 ? -2.60000 14.76100 19.69500 1.000 40.07659 95 LEU B C 1
ATOM 2597 O O . LEU B 1 95 ? -1.94900 14.84700 18.64900 1.000 34.84630 95 LEU B O 1
ATOM 2613 N N . GLU B 1 96 ? -3.93400 14.72600 19.70500 1.000 41.97973 96 GLU B N 1
ATOM 2614 C CA . GLU B 1 96 ? -4.68200 14.86500 18.46100 1.000 39.09554 96 GLU B CA 1
ATOM 2615 C C . GLU B 1 96 ? -4.36600 16.18800 17.76900 1.000 39.35538 96 GLU B C 1
ATOM 2616 O O . GLU B 1 96 ? -4.32400 16.25300 16.53600 1.000 35.07886 96 GLU B O 1
ATOM 2620 N N . LYS B 1 97 ? -4.16500 17.25900 18.54700 1.000 44.19112 97 LYS B N 1
ATOM 2621 C CA . LYS B 1 97 ? -3.84700 18.55900 17.96000 1.000 54.29525 97 LYS B CA 1
ATOM 2622 C C . LYS B 1 97 ? -2.44000 18.57800 17.37500 1.000 35.58319 97 LYS B C 1
ATOM 2623 O O . LYS B 1 97 ? -2.20800 19.17700 16.31900 1.000 35.62829 97 LYS B O 1
ATOM 2627 N N . LYS B 1 98 ? -1.48200 17.94900 18.05400 1.000 33.57757 98 LYS B N 1
ATOM 2628 C CA . LYS B 1 98 ? -0.11600 17.93600 17.54100 1.000 31.48128 98 LYS B CA 1
ATOM 2629 C C . LYS B 1 98 ? -0.01600 17.10300 16.27200 1.000 26.56620 98 LYS B C 1
ATOM 2630 O O . LYS B 1 98 ? 0.71600 17.46500 15.34000 1.000 29.45233 98 LYS B O 1
ATOM 2640 N N . LEU B 1 99 ? -0.71400 15.96600 16.22800 1.000 32.83146 99 LEU B N 1
ATOM 2641 C CA . LEU B 1 99 ? -0.69000 15.14200 15.02300 1.000 36.46890 99 LEU B CA 1
ATOM 2642 C C . LEU B 1 99 ? -1.31800 15.87900 13.85000 1.000 35.61711 99 LEU B C 1
ATOM 2643 O O . LEU B 1 99 ? -0.81000 15.81200 12.72200 1.000 31.06311 99 LEU B O 1
ATOM 2659 N N . ALA B 1 100 ? -2.42000 16.59600 14.10100 1.000 34.88201 100 ALA B N 1
ATOM 2660 C CA . ALA B 1 100 ? -3.04000 17.39400 13.05100 1.000 29.98160 100 ALA B CA 1
ATOM 2661 C C . ALA B 1 100 ? -2.09500 18.48500 12.57700 1.000 34.24091 100 ALA B C 1
ATOM 2662 O O . ALA B 1 100 ? -2.01500 18.76300 11.37700 1.000 25.98916 100 ALA B O 1
ATOM 2669 N N . ALA B 1 101 ? -1.37900 19.12500 13.50600 1.000 29.90506 101 ALA B N 1
ATOM 2670 C CA . ALA B 1 101 ? -0.39500 20.12900 13.11200 1.000 27.77884 101 ALA B CA 1
ATOM 2671 C C . ALA B 1 101 ? 0.70100 19.51100 12.25800 1.000 31.06516 101 ALA B C 1
ATOM 2672 O O . ALA B 1 101 ? 1.13300 20.10400 11.26200 1.000 28.27585 101 ALA B O 1
ATOM 2679 N N . LEU B 1 102 ? 1.17800 18.32400 12.64900 1.000 26.48112 102 LEU B N 1
ATOM 2680 C CA . LEU B 1 102 ? 2.19300 17.63400 11.85900 1.000 24.82818 102 LEU B CA 1
ATOM 2681 C C . LEU B 1 102 ? 1.68200 17.32200 10.46400 1.000 21.74813 102 LEU B C 1
ATOM 2682 O O . LEU B 1 102 ? 2.41000 17.48400 9.47900 1.000 25.51390 102 LEU B O 1
ATOM 2698 N N . GLU B 1 103 ? 0.42900 16.86700 10.36400 1.000 27.00433 103 GLU B N 1
ATOM 2699 C CA . GLU B 1 103 ? -0.12000 16.52500 9.05800 1.000 24.35140 103 GLU B CA 1
ATOM 2700 C C . GLU B 1 103 ? -0.16800 17.75000 8.15700 1.000 22.92378 103 GLU B C 1
ATOM 2701 O O . GLU B 1 103 ? 0.13600 17.65600 6.96400 1.000 26.23318 103 GLU B O 1
ATOM 2713 N N . LYS B 1 104 ? -0.54900 18.91000 8.70900 1.000 29.44078 104 LYS B N 1
ATOM 2714 C CA . LYS B 1 104 ? -0.53300 20.15400 7.94000 1.000 33.23418 104 LYS B CA 1
ATOM 2715 C C . LYS B 1 104 ? 0.86600 20.44200 7.40300 1.000 25.78067 104 LYS B C 1
ATOM 2716 O O . LYS B 1 104 ? 1.06600 20.62600 6.19600 1.000 25.68236 104 LYS B O 1
ATOM 2735 N N . LYS B 1 105 ? 1.85800 20.46300 8.29700 1.000 25.89034 105 LYS B N 1
ATOM 2736 C CA . LYS B 1 105 ? 3.22700 20.74300 7.87700 1.000 27.35679 105 LYS B CA 1
ATOM 2737 C C . LYS B 1 105 ? 3.70300 19.74100 6.83500 1.000 22.57480 105 LYS B C 1
ATOM 2738 O O . LYS B 1 105 ? 4.30500 20.12300 5.82400 1.000 21.67369 105 LYS B O 1
ATOM 2757 N N . LEU B 1 106 ? 3.43800 18.45500 7.05400 1.000 22.28425 106 LEU B N 1
ATOM 2758 C CA . LEU B 1 106 ? 3.83100 17.45600 6.07200 1.000 18.89136 106 LEU B CA 1
ATOM 2759 C C . LEU B 1 106 ? 3.14400 17.69400 4.73400 1.000 19.14875 106 LEU B C 1
ATOM 2760 O O . LEU B 1 106 ? 3.77100 17.57400 3.67900 1.000 20.48811 106 LEU B O 1
ATOM 2776 N N . ALA B 1 107 ? 1.84200 18.00000 4.75000 1.000 20.40702 107 ALA B N 1
ATOM 2777 C CA . ALA B 1 107 ? 1.15400 18.27700 3.49300 1.000 20.54898 107 ALA B CA 1
ATOM 2778 C C . ALA B 1 107 ? 1.70600 19.53800 2.83200 1.000 20.21741 107 ALA B C 1
ATOM 2779 O O . ALA B 1 107 ? 1.83300 19.60000 1.60400 1.000 21.46427 107 ALA B O 1
ATOM 2786 N N . ALA B 1 108 ? 2.02800 20.55900 3.62300 1.000 20.27751 108 ALA B N 1
ATOM 2787 C CA . ALA B 1 108 ? 2.61600 21.76500 3.04400 1.000 26.30025 108 ALA B CA 1
ATOM 2788 C C . ALA B 1 108 ? 3.95300 21.44900 2.38700 1.000 22.89284 108 ALA B C 1
ATOM 2789 O O . ALA B 1 108 ? 4.26700 21.96100 1.30400 1.000 22.52447 108 ALA B O 1
ATOM 2796 N N . LEU B 1 109 ? 4.75600 20.60900 3.03600 1.000 18.86172 109 LEU B N 1
ATOM 2797 C CA . LEU B 1 109 ? 6.02400 20.18000 2.45300 1.000 20.27268 109 LEU B CA 1
ATOM 2798 C C . LEU B 1 109 ? 5.79800 19.37800 1.17700 1.000 17.23289 109 LEU B C 1
ATOM 2799 O O . LEU B 1 109 ? 6.47400 19.60200 0.16700 1.000 16.83185 109 LEU B O 1
ATOM 2815 N N . GLU B 1 110 ? 4.84400 18.44100 1.20300 1.000 22.77707 110 GLU B N 1
ATOM 2816 C CA . GLU B 1 110 ? 4.55700 17.65500 0.01100 1.000 17.75380 110 GLU B CA 1
ATOM 2817 C C . GLU B 1 110 ? 4.17000 18.54900 -1.15600 1.000 18.10181 110 GLU B C 1
ATOM 2818 O O . GLU B 1 110 ? 4.55200 18.27700 -2.29700 1.000 17.87787 110 GLU B O 1
ATOM 2830 N N . TYR B 1 111 ? 3.39600 19.60800 -0.89100 1.000 22.15320 111 TYR B N 1
ATOM 2831 C CA . TYR B 1 111 ? 3.00100 20.53000 -1.95600 1.000 21.13633 111 TYR B CA 1
ATOM 2832 C C . TYR B 1 111 ? 4.20900 21.23800 -2.54700 1.000 20.16343 111 TYR B C 1
ATOM 2833 O O . TYR B 1 111 ? 4.33400 21.37000 -3.76900 1.000 18.78143 111 TYR B O 1
ATOM 2851 N N . LYS B 1 112 ? 5.10300 21.73000 -1.68600 1.000 20.96959 112 LYS B N 1
ATOM 2852 C CA . LYS B 1 112 ? 6.31200 22.38400 -2.18000 1.000 23.81083 112 LYS B CA 1
ATOM 2853 C C . LYS B 1 112 ? 7.13200 21.44400 -3.05000 1.000 21.64754 112 LYS B C 1
ATOM 2854 O O . LYS B 1 112 ? 7.70900 21.86200 -4.05800 1.000 22.87328 112 LYS B O 1
ATOM 2873 N N . LEU B 1 113 ? 7.17500 20.16400 -2.68900 1.000 18.14819 113 LEU B N 1
ATOM 2874 C CA . LEU B 1 113 ? 7.90100 19.19800 -3.49800 1.000 18.53911 113 LEU B CA 1
ATOM 2875 C C . LEU B 1 113 ? 7.18700 18.93500 -4.81700 1.000 21.70872 113 LEU B C 1
ATOM 2876 O O . LEU B 1 113 ? 7.83600 18.69000 -5.83900 1.000 21.42974 113 LEU B O 1
ATOM 2892 N N . ALA B 1 114 ? 5.85000 18.93800 -4.80100 1.000 21.78214 114 ALA B N 1
ATOM 2893 C CA . ALA B 1 114 ? 5.08100 18.71700 -6.02400 1.000 20.05178 114 ALA B CA 1
ATOM 2894 C C . ALA B 1 114 ? 5.24900 19.85200 -7.01800 1.000 29.66269 114 ALA B C 1
ATOM 2895 O O . ALA B 1 114 ? 5.05500 19.64500 -8.21900 1.000 39.75976 114 ALA B O 1
ATOM 2902 N N . ALA B 1 115 ? 5.59600 21.04200 -6.54800 1.000 31.10153 115 ALA B N 1
ATOM 2903 C CA . ALA B 1 115 ? 5.85400 22.18000 -7.41300 1.000 34.20518 115 ALA B CA 1
ATOM 2904 C C . ALA B 1 115 ? 7.25200 22.16000 -8.02600 1.000 47.94134 115 ALA B C 1
ATOM 2905 O O . ALA B 1 115 ? 7.66900 23.16900 -8.60500 1.000 51.38051 115 ALA B O 1
ATOM 2912 N N . LEU B 1 116 ? 7.97300 21.04800 -7.92000 1.000 37.60146 116 LEU B N 1
ATOM 2913 C CA . LEU B 1 116 ? 9.32600 20.95200 -8.45300 1.000 36.96823 116 LEU B CA 1
ATOM 2914 C C . LEU B 1 116 ? 9.43000 19.81300 -9.47200 1.000 53.10968 116 LEU B C 1
ATOM 2915 O O . LEU B 1 116 ? 10.44000 19.66400 -10.16900 1.000 38.99871 116 LEU B O 1
#

Radius of gyration: 17.92 Å; Cα contacts (8 Å, |Δi|>4): 132; chains: 2; bounding box: 40×37×49 Å

Solvent-accessible surface area: 10405 Å² total; per-residue (Å²): 83,148,162,54,23,46,59,5,78,128,76,2,59,56,7,52,67,76,6,15,59,10,0,28,42,0,5,49,25,52,100,168,75,31,153,36,102,107,2,63,63,17,52,160,62,0,27,53,4,31,138,68,6,23,50,5,6,47,70,0,1,54,16,77,21,49,115,129,9,61,104,73,131,4,52,46,2,94,159,81,1,57,59,1,68,63,67,1,55,44,2,59,160,104,8,87,70,96,158,26,76,58,19,81,65,66,3,54,64,5,54,120,65,4,10,62,5,0,28,71,0,9,48,18,58,88,139,77,34,115,41,119,76,0,23,60,6,43,154,61,0,40,52,4,32,81,77,7,24,51,12,7,44,86,0,1,50,19,74,22,40,123,81,42,81,103,76,62,38,67,51,5,39,63,69,0,44,43,3,68,160,102,0,45,50,0,63,160,88,2,77,72,74

Sequence (193 aa):
SHMMLAALKEKLAALKEKLAALKYKLAALKEKLGLTPELAALEKELAALEKELAALEWELAALEADPNPDPAKLAALEKKLAALEKKLAALEYKLAALMLAALKEKLAALKEKLAALKYKLAALKEKLGLTPELAALEKELAALEKELAALEWELAALEADPNPDPAKLAALEKKLAALEKKLAALEYKLAAL

Nearest PDB structures (foldseek):
  5mj3-assembly1_C  TM=8.701E-01  e=1.377E+00  synthetic construct
  9bia-assembly1_C  TM=6.017E-01  e=3.216E+00  Mus musculus
  1s94-assembly2_B  TM=4.243E-01  e=3.027E+00  Doryteuthis pealeii
  4hr1-assembly1_A  TM=5.731E-01  e=1.097E+00  Pyrococcus abyssi virus 1
  1s94-assembly2_B  TM=4.504E-01  e=2.303E+00  Doryteuthis pealeii

Secondary structure (DSSP, 8-state):
-HHHHHHHHHHHHHHHHHHHHHHHHHHHHHHHH-S-HHHHHHHHHHHHHHHHHHHHHHHHHHHHH-SS--HHHHHHHHHHHHHHHHHHHHHHHHHHT-/-HHHHHHHHHHHHHHHHHHHHHHHHHHHHH-S-HHHHHHHHHHHHHHHHHHHHHHHHHHHHH-SS--HHHHHHHHHHHHHHHHHHHHHHHHHHT-

Foldseek 3Di:
DVVLLVVLVVLLVVVVVLLVVVVVLLVVVCVVVNDDVVSVVLVVLSVVLVVVSVVLVVVSVVQVPDPDRDVVSSVVSVVVSVVSVVSSVVSVVVSVVD/DLVVLVVLLVVVVVLLVVVVVLLVVVCVVPNCDPVSVVLVVVSVVLVVVSVVLVVLSVVQVPDPDRDVVSVVVSVVVSVVSVVSSVVSVVVSVVD

B-factor: mean 32.73, std 14.75, range [10.78, 109.08]